Protein AF-A0A2V9QPA2-F1 (afdb_monomer)

Solvent-accessible surface area (backbone atoms only — not comparable to full-atom values): 19805 Å² total; per-residue (Å²): 131,87,80,91,66,59,67,55,27,27,33,58,20,27,86,50,66,54,42,45,53,58,55,41,47,74,68,44,52,51,50,35,29,51,61,47,55,72,73,47,97,66,78,85,71,94,48,96,77,78,56,76,62,71,72,61,24,29,48,22,52,66,27,60,45,78,47,78,47,59,66,83,51,71,71,55,53,54,49,50,53,52,52,63,70,68,53,82,85,66,95,69,78,34,87,65,82,36,32,76,37,45,50,50,32,51,59,50,24,70,80,39,74,77,30,35,55,69,40,60,82,68,39,76,52,29,56,40,65,65,44,41,51,50,30,38,58,55,40,37,77,82,34,70,84,36,59,72,43,45,25,32,36,47,43,48,46,68,44,78,80,59,76,86,91,68,50,63,50,54,49,51,63,66,30,68,87,52,32,56,61,42,46,72,78,38,44,65,61,51,50,52,53,50,51,45,52,71,72,59,72,58,85,61,80,69,70,90,30,29,19,52,35,78,84,39,78,90,58,79,27,51,36,60,44,44,50,74,67,59,47,50,56,51,49,54,51,51,54,53,53,51,52,56,45,61,74,74,47,87,72,76,58,61,71,64,52,55,71,75,34,45,65,48,62,49,101,86,63,40,47,28,31,38,31,78,53,99,87,42,80,40,44,35,29,34,13,82,78,31,22,79,80,50,22,79,44,38,65,60,41,31,46,50,34,51,53,39,51,50,70,66,59,75,53,97,56,84,55,66,50,30,60,65,60,51,52,53,44,51,46,52,32,49,56,22,47,54,52,42,54,45,71,77,53,65,80,131

pLDDT: mean 85.72, std 10.83, range [52.84, 96.69]

Nearest PDB structures (foldseek):
  8r7c-assembly2_F  TM=2.448E-01  e=2.421E+00  Homo sapiens
  8om5-assembly1_B  TM=2.345E-01  e=8.706E+00  Homo sapiens
  1wb9-assembly1_A  TM=1.976E-01  e=9.780E+00  Escherichia coli
  1wbd-assembly1_A  TM=1.838E-01  e=8.214E+00  Escherichia coli
  7ai6-assembly1_B  TM=2.029E-01  e=8.214E+00  Escherichia coli K-12

Secondary structure (DSSP, 8-state):
---PPPHHHHHHSSSSGGGSBSS--HHHHHHHHHHHHHTS-PPPPSSTTSS-GGGSS-HHHH--EEEEE----HHHHHHHHHHHHHS------BTTTBSHHHHHHHHHHHHSTTSS---TTTSTT---HHHHHHHHHHHHHT-GGG--EEEEEPPPBTBPPPPPP--HHHHHHHSHHHHHHHHHH-HHHHHHHHHHIIIIIS--TTTTPEEE-TT-TTTTSEEPBPPHHHHHHHHHHHHHHHHHHHHH--PPPHHHHHHH-EEEE-TT--EEEEEEETTEEEEEE-BTTTHHHH-S-HHHHHHHHHHHHHHHHT-SSSP-SBHHHHHHHHHHHHHHHHHHHHHHS---

Structure (mmCIF, N/CA/C/O backbone):
data_AF-A0A2V9QPA2-F1
#
_entry.id   AF-A0A2V9QPA2-F1
#
loop_
_atom_site.group_PDB
_atom_site.id
_atom_site.type_symbol
_atom_site.label_atom_id
_atom_site.label_alt_id
_atom_site.label_comp_id
_atom_site.label_asym_id
_atom_site.label_entity_id
_atom_site.label_seq_id
_atom_site.pdbx_PDB_ins_code
_atom_site.Cartn_x
_atom_site.Cartn_y
_atom_site.Cartn_z
_atom_site.occupancy
_atom_site.B_iso_or_equiv
_atom_site.auth_seq_id
_atom_site.auth_comp_id
_atom_site.auth_asym_id
_atom_site.auth_atom_id
_atom_site.pdbx_PDB_model_num
ATOM 1 N N . ASP A 1 1 ? 18.984 -17.145 -6.473 1.00 67.62 1 ASP A N 1
ATOM 2 C CA . ASP A 1 1 ? 17.803 -17.563 -7.251 1.00 67.62 1 ASP A CA 1
ATOM 3 C C . ASP A 1 1 ? 16.833 -16.409 -7.332 1.00 67.62 1 ASP A C 1
ATOM 5 O O . ASP A 1 1 ? 17.059 -15.392 -6.681 1.00 67.62 1 ASP A O 1
ATOM 9 N N . TRP A 1 2 ? 15.783 -16.527 -8.140 1.00 78.00 2 TRP A N 1
ATOM 10 C CA . TRP A 1 2 ? 14.696 -15.554 -8.158 1.00 78.00 2 TRP A CA 1
ATOM 11 C C . TRP A 1 2 ? 13.368 -16.260 -7.890 1.00 78.00 2 TRP A C 1
ATOM 13 O O . TRP A 1 2 ? 13.197 -17.433 -8.213 1.00 78.00 2 TRP A O 1
ATOM 23 N N . ILE A 1 3 ? 12.431 -15.535 -7.285 1.00 82.62 3 ILE A N 1
ATOM 24 C CA . ILE A 1 3 ? 11.074 -16.005 -7.024 1.00 82.62 3 ILE A CA 1
ATOM 25 C C . ILE A 1 3 ? 10.093 -14.916 -7.454 1.00 82.62 3 ILE A C 1
ATOM 27 O O . ILE A 1 3 ? 10.278 -13.738 -7.141 1.00 82.62 3 ILE A O 1
ATOM 31 N N . ALA A 1 4 ? 9.058 -15.294 -8.203 1.00 86.38 4 ALA A N 1
ATOM 32 C CA . ALA A 1 4 ? 7.929 -14.407 -8.454 1.00 86.38 4 ALA A CA 1
ATOM 33 C C . ALA A 1 4 ? 7.035 -14.386 -7.212 1.00 86.38 4 ALA A C 1
ATOM 35 O O . ALA A 1 4 ? 6.468 -15.410 -6.836 1.00 86.38 4 ALA A O 1
ATOM 36 N N . ILE A 1 5 ? 6.885 -13.216 -6.595 1.00 90.81 5 ILE A N 1
ATOM 37 C CA . ILE A 1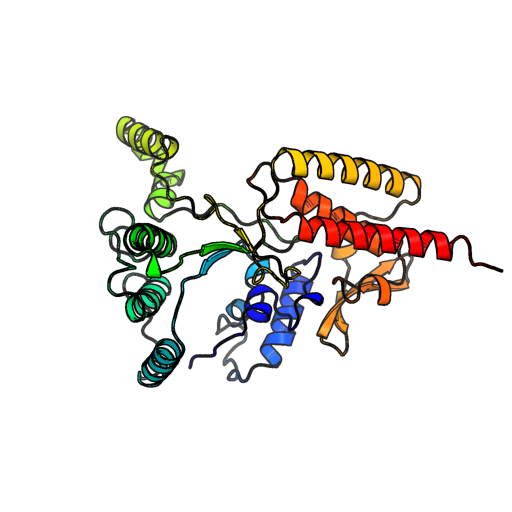 5 ? 5.936 -13.018 -5.500 1.00 90.81 5 ILE A CA 1
ATOM 38 C C . ILE A 1 5 ? 4.624 -12.466 -6.077 1.00 90.81 5 ILE A C 1
ATOM 40 O O . ILE A 1 5 ? 4.666 -11.459 -6.791 1.00 90.81 5 ILE A O 1
ATOM 44 N N . PRO A 1 6 ? 3.459 -13.076 -5.779 1.00 92.69 6 PRO A N 1
ATOM 45 C CA . PRO A 1 6 ? 2.169 -12.517 -6.166 1.00 92.69 6 PRO A CA 1
ATOM 46 C C . PRO A 1 6 ? 1.976 -11.094 -5.624 1.00 92.69 6 PRO A C 1
ATOM 48 O O . PRO A 1 6 ? 2.465 -10.746 -4.548 1.00 92.69 6 PRO A O 1
ATOM 51 N N . LEU A 1 7 ? 1.235 -10.262 -6.364 1.00 91.94 7 LEU A N 1
ATOM 52 C CA . LEU A 1 7 ? 1.132 -8.829 -6.072 1.00 91.94 7 LEU A CA 1
ATOM 53 C C . LEU A 1 7 ? 0.585 -8.544 -4.664 1.00 91.94 7 LEU A C 1
ATOM 55 O O . LEU A 1 7 ? 1.165 -7.731 -3.950 1.00 91.94 7 LEU A O 1
ATOM 59 N N . ILE A 1 8 ? -0.496 -9.212 -4.249 1.00 94.62 8 ILE A N 1
ATOM 60 C CA . ILE A 1 8 ? -1.148 -8.947 -2.955 1.00 94.62 8 ILE A CA 1
ATOM 61 C C . ILE A 1 8 ? -0.190 -9.201 -1.770 1.00 94.62 8 ILE A C 1
ATOM 63 O O . ILE A 1 8 ? 0.048 -8.258 -1.009 1.00 94.62 8 ILE A O 1
ATOM 67 N N . PRO A 1 9 ? 0.478 -10.365 -1.647 1.00 95.50 9 PRO A N 1
ATOM 68 C CA . PRO A 1 9 ? 1.501 -10.560 -0.622 1.00 95.50 9 PRO A CA 1
ATOM 69 C C . PRO A 1 9 ? 2.711 -9.627 -0.722 1.00 95.50 9 PRO A C 1
ATOM 71 O O . PRO A 1 9 ? 3.205 -9.137 0.297 1.00 95.50 9 PRO A O 1
ATOM 74 N N . TYR A 1 10 ? 3.182 -9.319 -1.934 1.00 95.25 10 TYR A N 1
ATOM 75 C CA . TYR A 1 10 ? 4.280 -8.364 -2.100 1.00 95.25 10 TYR A CA 1
ATOM 76 C C . TYR A 1 10 ? 3.923 -6.979 -1.527 1.00 95.25 10 TYR A C 1
ATOM 78 O O . TYR A 1 10 ? 4.766 -6.293 -0.940 1.00 95.25 10 TYR A O 1
ATOM 86 N N . LEU A 1 11 ? 2.665 -6.554 -1.665 1.00 95.75 11 LEU A N 1
ATOM 87 C CA . LEU A 1 11 ? 2.185 -5.269 -1.160 1.00 95.75 11 LEU A CA 1
ATOM 88 C C . LEU A 1 11 ? 1.848 -5.309 0.332 1.00 95.75 11 LEU A C 1
ATOM 90 O O . LEU A 1 11 ? 2.275 -4.413 1.060 1.00 95.75 11 LEU A O 1
ATOM 94 N N . TYR A 1 12 ? 1.142 -6.341 0.791 1.00 96.12 12 TYR A N 1
ATOM 95 C CA . TYR A 1 12 ? 0.478 -6.351 2.099 1.00 96.12 12 TYR A CA 1
ATOM 96 C C . TYR A 1 12 ? 0.841 -7.552 2.984 1.00 96.12 12 TYR A C 1
ATOM 98 O O . TYR A 1 12 ? 0.333 -7.656 4.092 1.00 96.12 12 TYR A O 1
ATOM 106 N N . ALA A 1 13 ? 1.732 -8.445 2.549 1.00 96.12 13 ALA A N 1
ATOM 107 C CA . ALA A 1 13 ? 2.132 -9.646 3.296 1.00 96.12 13 ALA A CA 1
ATOM 108 C C . ALA A 1 13 ? 0.953 -10.540 3.743 1.00 96.12 13 ALA A C 1
ATOM 110 O O . ALA A 1 13 ? 1.082 -11.329 4.669 1.00 96.12 13 ALA A O 1
ATOM 111 N N . VAL A 1 14 ? -0.188 -10.426 3.062 1.00 95.31 14 VAL A N 1
ATOM 112 C CA . VAL A 1 14 ? -1.375 -11.272 3.229 1.00 95.31 14 VAL A CA 1
ATOM 113 C C . VAL A 1 14 ? -1.708 -11.921 1.894 1.00 95.31 14 VAL A C 1
ATOM 115 O O . VAL A 1 14 ? -1.245 -11.467 0.844 1.00 95.31 14 VAL A O 1
ATOM 118 N N . ARG A 1 15 ? -2.482 -13.007 1.919 1.00 92.25 15 ARG A N 1
ATOM 119 C CA . ARG A 1 15 ? -2.798 -13.775 0.707 1.00 92.25 15 ARG A CA 1
ATOM 120 C C . ARG A 1 15 ? -3.946 -13.162 -0.079 1.00 92.25 15 ARG A C 1
ATOM 122 O O . ARG A 1 15 ? -3.849 -13.093 -1.304 1.00 92.25 15 ARG A O 1
ATOM 129 N N . ASN A 1 16 ? -4.976 -12.687 0.618 1.00 91.94 16 ASN A N 1
ATOM 130 C CA . ASN A 1 16 ? -6.198 -12.213 -0.014 1.00 91.94 16 ASN A CA 1
ATOM 131 C C . ASN A 1 16 ? -6.415 -10.704 0.204 1.00 91.94 16 ASN A C 1
ATOM 133 O O . ASN A 1 16 ? -5.988 -10.159 1.228 1.00 91.94 16 ASN A O 1
ATOM 137 N N . PRO A 1 17 ? -7.065 -10.011 -0.750 1.00 91.00 17 PRO A N 1
ATOM 138 C CA . PRO A 1 17 ? -7.431 -8.596 -0.636 1.00 91.00 17 PRO A CA 1
ATOM 139 C C . PRO A 1 17 ? -8.198 -8.225 0.644 1.00 91.00 17 PRO A C 1
ATOM 141 O O . PRO A 1 17 ? -7.944 -7.178 1.238 1.00 91.00 17 PRO A O 1
ATOM 144 N N . GLU A 1 18 ? -9.121 -9.076 1.084 1.00 90.44 18 GLU A N 1
ATOM 145 C CA . GLU A 1 18 ? -9.986 -8.852 2.247 1.00 90.44 18 GLU A CA 1
ATOM 146 C C . GLU A 1 18 ? -9.248 -8.925 3.590 1.00 90.44 18 GLU A C 1
ATOM 148 O O . GLU A 1 18 ? -9.741 -8.390 4.587 1.00 90.44 18 GLU A O 1
ATOM 153 N N . ASP A 1 19 ? -8.058 -9.533 3.593 1.00 93.88 19 ASP A N 1
ATOM 154 C CA . ASP A 1 19 ? -7.204 -9.703 4.769 1.00 93.88 19 ASP A CA 1
ATOM 155 C C . ASP A 1 19 ? -6.247 -8.511 4.958 1.00 93.88 19 ASP A C 1
ATOM 157 O O . ASP A 1 19 ? -5.495 -8.454 5.933 1.00 93.88 19 ASP A O 1
ATOM 161 N N . VAL A 1 20 ? -6.261 -7.536 4.036 1.00 95.12 20 VAL A N 1
ATOM 162 C CA . VAL A 1 20 ? -5.439 -6.325 4.136 1.00 95.12 20 VAL A CA 1
ATOM 163 C C . VAL A 1 20 ? -5.870 -5.529 5.373 1.00 95.12 20 VAL A C 1
ATOM 165 O O . VAL A 1 20 ? -7.038 -5.135 5.476 1.00 95.12 20 VAL A O 1
ATOM 168 N N . PRO A 1 21 ? -4.950 -5.254 6.316 1.00 95.94 21 PRO A N 1
ATOM 169 C CA . PRO A 1 21 ? -5.308 -4.578 7.547 1.00 95.94 21 PRO A CA 1
ATOM 170 C C . PRO A 1 21 ? -5.695 -3.119 7.289 1.00 95.94 21 PRO A C 1
ATOM 172 O O . PRO A 1 21 ? -5.078 -2.396 6.499 1.00 95.94 21 PRO A O 1
ATOM 175 N N . LEU A 1 22 ? -6.711 -2.668 8.015 1.00 94.62 22 LEU A N 1
ATOM 176 C CA . LEU A 1 22 ? -7.205 -1.296 8.006 1.00 94.62 22 LEU A CA 1
ATOM 177 C C . LEU A 1 22 ? -6.191 -0.327 8.630 1.00 94.62 22 LEU A C 1
ATOM 179 O O . LEU A 1 22 ? -6.106 0.837 8.228 1.00 94.62 22 LEU A O 1
ATOM 183 N N . TYR A 1 23 ? -5.388 -0.830 9.564 1.00 94.31 23 TYR A N 1
ATOM 184 C CA . TYR A 1 23 ? -4.327 -0.119 10.259 1.00 94.31 23 TYR A CA 1
ATOM 185 C C . TYR A 1 23 ? -3.189 -1.092 10.580 1.00 94.31 23 TYR A C 1
ATOM 187 O O . TYR A 1 23 ? -3.446 -2.226 10.978 1.00 94.31 23 TYR A O 1
ATOM 195 N N . ALA A 1 24 ? -1.937 -0.657 10.444 1.00 94.75 24 ALA A N 1
ATOM 196 C CA . ALA A 1 24 ? -0.775 -1.482 10.746 1.00 94.75 24 ALA A CA 1
ATOM 197 C C . ALA A 1 24 ? 0.329 -0.696 11.464 1.00 94.75 24 ALA A C 1
ATOM 199 O O . ALA A 1 24 ? 0.809 0.332 10.975 1.00 94.75 24 ALA A O 1
ATOM 200 N N . ASP A 1 25 ? 0.755 -1.214 12.615 1.00 94.19 25 ASP A N 1
ATOM 201 C CA . ASP A 1 25 ? 1.919 -0.743 13.359 1.00 94.19 25 ASP A CA 1
ATOM 202 C C . ASP A 1 25 ? 3.169 -1.583 13.025 1.00 94.19 25 ASP A C 1
ATOM 204 O O . ASP A 1 25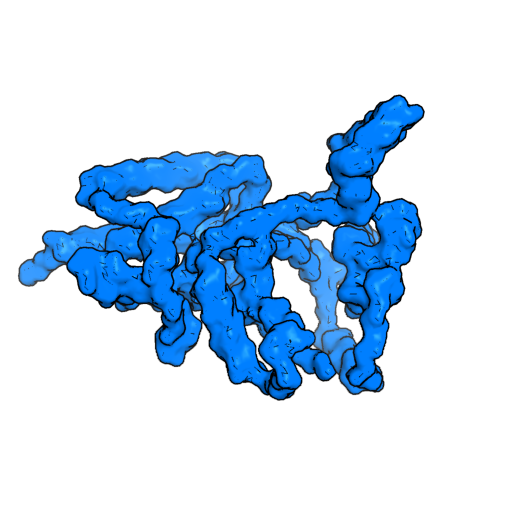 ? 3.141 -2.498 12.200 1.00 94.19 25 ASP A O 1
ATOM 208 N N . ALA A 1 26 ? 4.307 -1.268 13.647 1.00 93.81 26 ALA A N 1
ATOM 209 C CA . ALA A 1 26 ? 5.557 -1.966 13.350 1.00 93.81 26 ALA A CA 1
ATOM 210 C C . ALA A 1 26 ? 5.525 -3.446 13.769 1.00 93.81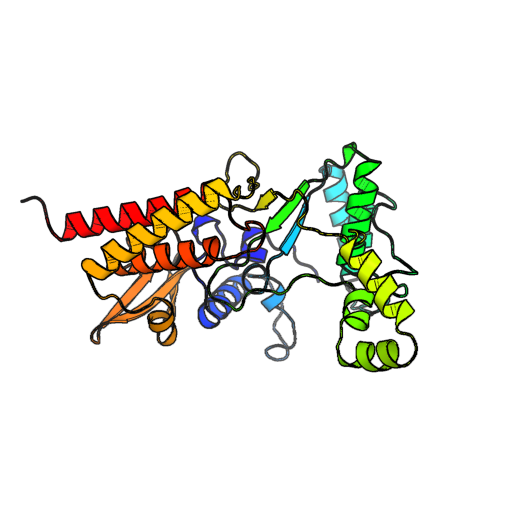 26 ALA A C 1
ATOM 212 O O . ALA A 1 26 ? 6.090 -4.280 13.058 1.00 93.81 26 ALA A O 1
ATOM 213 N N . LYS A 1 27 ? 4.858 -3.771 14.889 1.00 95.38 27 LYS A N 1
ATOM 214 C CA . LYS A 1 27 ? 4.765 -5.143 15.405 1.00 95.38 27 LYS A CA 1
ATOM 215 C C . LYS A 1 27 ? 3.942 -6.017 14.459 1.00 95.38 27 LYS A C 1
ATOM 217 O O . LYS A 1 27 ? 4.393 -7.098 14.087 1.00 95.38 27 LYS A O 1
ATOM 222 N N . LEU A 1 28 ? 2.782 -5.527 14.014 1.00 96.25 28 LEU A N 1
ATOM 223 C CA . LEU A 1 28 ? 1.922 -6.241 13.072 1.00 96.25 28 LEU A CA 1
ATOM 224 C C . LEU A 1 28 ? 2.621 -6.474 11.731 1.00 96.25 28 LEU A C 1
ATOM 226 O O . LEU A 1 28 ? 2.558 -7.569 11.181 1.00 96.25 28 LEU A O 1
ATOM 230 N N . VAL A 1 29 ? 3.314 -5.461 11.203 1.00 95.69 29 VAL A N 1
ATOM 231 C CA . VAL A 1 29 ? 4.021 -5.583 9.919 1.00 95.69 29 VAL A CA 1
ATOM 232 C C . VAL A 1 29 ? 5.139 -6.621 9.986 1.00 95.69 29 VAL A C 1
ATOM 234 O O . VAL A 1 29 ? 5.338 -7.356 9.018 1.00 95.69 29 VAL A O 1
ATOM 237 N N . ALA A 1 30 ? 5.870 -6.684 11.102 1.00 94.31 30 ALA A N 1
ATOM 238 C CA . ALA A 1 30 ? 6.886 -7.710 11.311 1.00 94.31 30 ALA A CA 1
ATOM 239 C C . ALA A 1 30 ? 6.262 -9.112 11.316 1.00 94.31 30 ALA A C 1
ATOM 241 O O . ALA A 1 30 ? 6.712 -9.962 10.551 1.00 94.31 30 ALA A O 1
ATOM 242 N N . LEU A 1 31 ? 5.179 -9.304 12.082 1.00 95.62 31 LEU A N 1
ATOM 243 C CA . LEU A 1 31 ? 4.451 -10.573 12.152 1.00 95.62 31 LEU A CA 1
ATOM 244 C C . LEU A 1 31 ? 3.952 -11.024 10.772 1.00 95.62 31 LEU A C 1
ATOM 246 O O . LEU A 1 31 ? 4.249 -12.131 10.343 1.00 95.62 31 LEU A O 1
ATOM 250 N N . LEU A 1 32 ? 3.235 -10.159 10.048 1.00 96.31 32 LEU A N 1
ATOM 251 C CA . LEU A 1 32 ? 2.666 -10.509 8.742 1.00 96.31 32 LEU A CA 1
ATOM 252 C C . LEU A 1 32 ? 3.742 -10.901 7.725 1.00 96.31 32 LEU A C 1
ATOM 254 O O . LEU A 1 32 ? 3.571 -11.849 6.960 1.00 96.31 32 LEU A O 1
ATOM 258 N N . ARG A 1 33 ? 4.874 -10.187 7.719 1.00 94.81 33 ARG A N 1
ATOM 259 C CA . ARG A 1 33 ? 6.011 -10.549 6.866 1.00 94.81 33 ARG A CA 1
ATOM 260 C C . ARG A 1 33 ? 6.576 -11.902 7.250 1.00 94.81 33 ARG A C 1
ATOM 262 O O . ARG A 1 33 ? 6.792 -12.716 6.363 1.00 94.81 33 ARG A O 1
ATOM 269 N N . GLU A 1 34 ? 6.826 -12.125 8.533 1.00 92.69 34 GLU A N 1
ATOM 270 C CA . GLU A 1 34 ? 7.382 -13.382 9.023 1.00 92.69 34 GLU A CA 1
ATOM 271 C C . GLU A 1 34 ? 6.495 -14.570 8.627 1.00 92.69 34 GLU A C 1
ATOM 273 O O . GLU A 1 34 ? 6.982 -15.519 8.012 1.00 92.69 34 GLU A O 1
ATOM 278 N N . GLU A 1 35 ? 5.190 -14.477 8.880 1.00 93.38 35 GLU A N 1
ATOM 279 C CA . GLU A 1 35 ? 4.220 -15.525 8.550 1.00 93.38 35 GLU A CA 1
ATOM 280 C C . GLU A 1 35 ? 4.148 -15.807 7.046 1.00 93.38 35 GLU A C 1
ATOM 282 O O . GLU A 1 35 ? 4.152 -16.964 6.617 1.00 93.38 35 GLU A O 1
ATOM 287 N N . TYR A 1 36 ? 4.161 -14.767 6.209 1.00 93.69 36 TYR A N 1
ATOM 288 C CA . TYR A 1 36 ? 4.184 -14.976 4.766 1.00 93.69 36 TYR A CA 1
ATOM 289 C C . TYR A 1 36 ? 5.509 -15.592 4.289 1.00 93.69 36 TYR A C 1
ATOM 291 O O . TYR A 1 36 ? 5.498 -16.532 3.490 1.00 93.69 36 TYR A O 1
ATOM 299 N N . LEU A 1 37 ? 6.647 -15.100 4.785 1.00 91.75 37 LEU A N 1
ATOM 300 C CA . LEU A 1 37 ? 7.978 -15.563 4.382 1.00 91.75 37 LEU A CA 1
ATOM 301 C C . LEU A 1 37 ? 8.236 -17.020 4.780 1.00 91.75 37 LEU A C 1
ATOM 303 O O . LEU A 1 37 ? 8.828 -17.745 3.985 1.00 91.75 37 LEU A O 1
ATOM 307 N N . LYS A 1 38 ? 7.737 -17.473 5.941 1.00 90.81 38 LYS A N 1
ATOM 308 C CA . LYS A 1 38 ? 7.788 -18.887 6.368 1.00 90.81 38 LYS A CA 1
ATOM 309 C C . LYS A 1 38 ? 7.131 -19.836 5.366 1.00 90.81 38 LYS A C 1
ATOM 311 O O . LYS A 1 38 ? 7.494 -21.004 5.300 1.00 90.81 38 LYS A O 1
ATOM 316 N N . SER A 1 39 ? 6.165 -19.347 4.587 1.00 90.62 39 SER A N 1
ATOM 317 C CA . SER A 1 39 ? 5.473 -20.159 3.583 1.00 90.62 39 SER A CA 1
ATOM 318 C C . SER A 1 39 ? 6.199 -20.262 2.241 1.00 90.62 39 SER A C 1
ATOM 320 O O . SER A 1 39 ? 5.764 -21.011 1.366 1.00 90.62 39 SER A O 1
ATOM 322 N N . LEU A 1 40 ? 7.271 -19.492 2.050 1.00 91.31 40 LEU A N 1
ATOM 323 C CA . LEU A 1 40 ? 8.046 -19.496 0.818 1.00 91.31 40 LEU A CA 1
ATOM 324 C C . LEU A 1 40 ? 9.192 -20.512 0.906 1.00 91.31 40 LEU A C 1
ATOM 326 O O . LEU A 1 40 ? 9.781 -20.678 1.973 1.00 91.31 40 LEU A O 1
ATOM 330 N N . PRO A 1 41 ? 9.578 -21.141 -0.218 1.00 89.94 41 PRO A N 1
ATOM 331 C CA . PRO A 1 41 ? 10.717 -22.053 -0.277 1.00 89.94 41 PRO A CA 1
ATOM 332 C C . PRO A 1 41 ? 12.039 -21.266 -0.314 1.00 89.94 41 PRO A C 1
ATOM 334 O O . PRO A 1 41 ? 12.781 -21.313 -1.294 1.00 89.94 41 PRO A O 1
ATOM 337 N N . LEU A 1 42 ? 12.303 -20.472 0.725 1.00 86.50 42 LEU A N 1
ATOM 338 C CA . LEU A 1 42 ? 13.543 -19.714 0.865 1.00 86.50 42 LEU A CA 1
ATOM 339 C C . LEU A 1 42 ? 14.626 -20.603 1.497 1.00 86.50 42 LEU A C 1
ATOM 341 O O . LEU A 1 42 ? 14.308 -21.416 2.366 1.00 86.50 42 LEU A O 1
ATOM 345 N N . PRO A 1 43 ? 15.899 -20.457 1.091 1.00 83.94 43 PRO A N 1
ATOM 346 C CA . PRO A 1 43 ? 17.000 -21.163 1.741 1.00 83.94 43 PRO A CA 1
ATOM 347 C C . PRO A 1 43 ? 17.112 -20.760 3.219 1.00 83.94 43 PRO A C 1
ATOM 349 O O . PRO A 1 43 ? 16.553 -19.750 3.644 1.00 83.94 43 PRO A O 1
ATOM 352 N N . GLU A 1 44 ? 17.853 -21.507 4.031 1.00 81.38 44 GLU A N 1
ATOM 353 C CA . GLU A 1 44 ? 18.173 -21.042 5.385 1.00 81.38 44 GLU A CA 1
ATOM 354 C C . GLU A 1 44 ? 19.112 -19.830 5.329 1.00 81.38 44 GLU A C 1
ATOM 356 O O . GLU A 1 44 ? 20.041 -19.770 4.520 1.00 81.38 44 GLU A O 1
ATOM 361 N N . GLU A 1 45 ? 18.841 -18.838 6.175 1.00 79.94 45 GLU A N 1
ATOM 362 C CA . GLU A 1 45 ? 19.749 -17.711 6.392 1.00 79.94 45 GLU A CA 1
ATOM 363 C C . GLU A 1 45 ? 20.982 -18.208 7.158 1.00 79.94 45 GLU A C 1
ATOM 365 O O . GLU A 1 45 ? 20.849 -18.950 8.131 1.00 79.94 45 GLU A O 1
ATOM 370 N N . LYS A 1 46 ? 22.188 -17.790 6.750 1.00 77.56 46 LYS A N 1
ATOM 371 C CA . LYS A 1 46 ? 23.412 -18.117 7.504 1.00 77.56 46 LYS A CA 1
ATOM 372 C C . LYS A 1 46 ? 23.403 -17.438 8.874 1.00 77.56 46 LYS A C 1
ATOM 374 O O . LYS A 1 46 ? 23.715 -18.079 9.877 1.00 77.56 46 LYS A O 1
ATOM 379 N N . HIS A 1 47 ? 22.997 -16.170 8.910 1.00 75.81 47 HIS A N 1
ATOM 380 C CA . HIS A 1 47 ? 22.680 -15.428 10.122 1.00 75.81 47 HIS A CA 1
ATOM 381 C C . HIS A 1 47 ? 21.377 -14.632 9.949 1.00 75.81 47 HIS A C 1
ATOM 383 O O . HIS A 1 47 ? 21.096 -14.161 8.842 1.00 75.81 47 HIS A O 1
ATOM 389 N N . PRO A 1 48 ? 20.594 -14.442 11.032 1.00 72.19 48 PRO A N 1
ATOM 390 C CA . PRO A 1 48 ? 19.386 -13.627 10.990 1.00 72.19 48 PRO A CA 1
ATOM 391 C C . PRO A 1 48 ? 19.656 -12.221 10.439 1.00 72.19 48 PRO A C 1
ATOM 393 O O . PRO A 1 48 ? 20.422 -11.455 11.026 1.00 72.19 48 PRO A O 1
ATOM 396 N N . GLY A 1 49 ? 18.992 -11.871 9.336 1.00 70.00 49 GLY A N 1
ATOM 397 C CA . GLY A 1 49 ? 19.096 -10.557 8.695 1.00 70.00 49 GLY A CA 1
ATOM 398 C C . GLY A 1 49 ? 20.206 -10.413 7.649 1.00 70.00 49 GLY A C 1
ATOM 399 O O . GLY A 1 49 ? 20.386 -9.310 7.131 1.00 70.00 49 GLY A O 1
ATOM 400 N N . ASP A 1 50 ? 20.915 -11.495 7.308 1.00 69.12 50 ASP A N 1
ATOM 401 C CA . ASP A 1 50 ? 21.901 -11.499 6.215 1.00 69.12 50 ASP A CA 1
ATOM 402 C C . ASP A 1 50 ? 21.258 -11.221 4.848 1.00 69.12 50 ASP A C 1
ATOM 404 O O . ASP A 1 50 ? 21.896 -10.670 3.949 1.00 69.12 50 ASP A O 1
ATOM 408 N N . GLU A 1 51 ? 19.983 -11.580 4.685 1.00 71.75 51 GLU A N 1
ATOM 409 C CA . GLU A 1 51 ? 19.221 -11.344 3.467 1.00 71.75 51 GLU A CA 1
ATOM 410 C C . GLU A 1 51 ? 18.086 -10.339 3.719 1.00 71.75 51 GLU A C 1
ATOM 412 O O . GLU A 1 51 ? 17.387 -10.414 4.733 1.00 71.75 51 GLU A O 1
ATOM 417 N N . PRO A 1 52 ? 17.815 -9.410 2.783 1.00 74.44 52 PRO A N 1
ATOM 418 C CA . PRO A 1 52 ? 16.714 -8.456 2.899 1.00 74.44 52 PRO A CA 1
ATOM 419 C C . PRO A 1 52 ? 15.355 -9.124 2.601 1.00 74.44 52 PRO A C 1
ATOM 421 O O . PRO A 1 52 ? 14.574 -8.644 1.779 1.00 74.44 52 PRO A O 1
ATOM 424 N N . ARG A 1 53 ? 15.044 -10.255 3.255 1.00 82.50 53 ARG A N 1
ATOM 425 C CA . ARG A 1 53 ? 13.811 -11.039 3.027 1.00 82.50 53 ARG A CA 1
ATOM 426 C C . ARG A 1 53 ? 12.551 -10.228 3.283 1.00 82.50 53 ARG A C 1
ATOM 428 O O . ARG A 1 53 ? 11.536 -10.418 2.621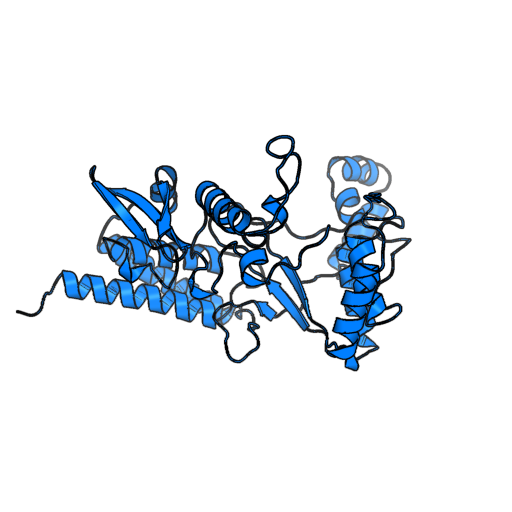 1.00 82.50 53 ARG A O 1
ATOM 435 N N . ASN A 1 54 ? 12.629 -9.268 4.199 1.00 77.31 54 ASN A N 1
ATOM 436 C CA . ASN A 1 54 ? 11.549 -8.335 4.498 1.00 77.31 54 ASN A CA 1
ATOM 437 C C . ASN A 1 54 ? 11.153 -7.430 3.310 1.00 77.31 54 ASN A C 1
ATOM 439 O O . ASN A 1 54 ? 10.081 -6.827 3.357 1.00 77.31 54 ASN A O 1
ATOM 443 N N . GLU A 1 55 ? 11.967 -7.329 2.254 1.00 82.06 55 GLU A N 1
ATOM 444 C CA . GLU A 1 55 ? 11.617 -6.614 1.021 1.00 82.06 55 GLU A CA 1
ATOM 445 C C . GLU A 1 55 ? 10.723 -7.435 0.080 1.00 82.06 55 GLU A C 1
ATOM 447 O O . GLU A 1 55 ? 10.099 -6.862 -0.814 1.00 82.06 55 GLU A O 1
ATOM 452 N N . LEU A 1 56 ? 10.608 -8.752 0.294 1.00 88.75 56 LEU A N 1
ATOM 453 C CA . LEU A 1 56 ? 9.784 -9.643 -0.531 1.00 88.75 56 LEU A CA 1
ATOM 454 C C . LEU A 1 56 ? 8.283 -9.534 -0.219 1.00 88.75 56 LEU A C 1
ATOM 456 O O . LEU A 1 56 ? 7.467 -9.987 -1.018 1.00 88.75 56 LEU A O 1
ATOM 460 N N . ALA A 1 57 ? 7.903 -8.941 0.917 1.00 94.38 57 ALA A N 1
ATOM 461 C CA . ALA A 1 57 ? 6.513 -8.861 1.355 1.00 94.38 57 ALA A CA 1
ATOM 462 C C . ALA A 1 57 ? 6.200 -7.566 2.117 1.00 94.38 57 ALA A C 1
ATOM 464 O O . ALA A 1 57 ? 7.025 -7.017 2.851 1.00 94.38 57 ALA A O 1
ATOM 465 N N . GLY A 1 58 ? 4.969 -7.073 1.986 1.00 94.94 58 GLY A N 1
ATOM 466 C CA . GLY A 1 58 ? 4.499 -5.930 2.772 1.00 94.94 58 GLY A CA 1
ATOM 467 C C . GLY A 1 58 ? 5.125 -4.584 2.374 1.00 94.94 58 GLY A C 1
ATOM 468 O O . GLY A 1 58 ? 5.388 -3.735 3.231 1.00 94.94 58 GLY A O 1
ATOM 469 N N . SER A 1 59 ? 5.440 -4.374 1.097 1.00 93.62 59 SER A N 1
ATOM 470 C CA . SER A 1 59 ? 6.078 -3.138 0.622 1.00 93.62 59 SER A CA 1
ATOM 471 C C . SER A 1 59 ? 5.205 -1.883 0.804 1.00 93.62 59 SER A C 1
ATOM 473 O O . SER A 1 59 ? 5.749 -0.795 1.035 1.00 93.62 59 SER A O 1
ATOM 475 N N . ALA A 1 60 ? 3.873 -2.026 0.790 1.00 94.69 60 ALA A N 1
ATOM 476 C CA . ALA A 1 60 ? 2.912 -0.938 0.988 1.00 94.69 60 ALA A CA 1
ATOM 477 C C . ALA A 1 60 ? 2.811 -0.472 2.453 1.00 94.69 60 ALA A C 1
ATOM 479 O O . ALA A 1 60 ? 2.250 0.587 2.719 1.00 94.69 60 ALA A O 1
ATOM 480 N N . TYR A 1 61 ? 3.406 -1.183 3.415 1.00 94.50 61 TYR A N 1
ATOM 481 C CA . TYR A 1 61 ? 3.512 -0.700 4.799 1.00 94.50 61 TYR A CA 1
ATOM 482 C C . TYR A 1 61 ? 4.580 0.386 4.959 1.00 94.50 61 TYR A C 1
ATOM 484 O O . TYR A 1 61 ? 4.413 1.351 5.707 1.00 94.50 61 TYR A O 1
ATOM 492 N N . ASN A 1 62 ? 5.680 0.263 4.212 1.00 89.50 62 ASN A N 1
ATOM 493 C CA . ASN A 1 62 ? 6.842 1.139 4.360 1.00 89.50 62 ASN A CA 1
ATOM 494 C C . ASN A 1 62 ? 6.654 2.481 3.645 1.00 89.50 62 ASN A C 1
ATOM 496 O O . ASN A 1 62 ? 7.213 3.503 4.052 1.00 89.50 62 ASN A O 1
ATOM 500 N N . ARG A 1 63 ? 5.949 2.470 2.508 1.00 89.06 63 ARG A N 1
ATOM 501 C CA . ARG A 1 63 ? 5.879 3.621 1.608 1.00 89.06 63 ARG A CA 1
ATOM 502 C C . ARG A 1 63 ? 4.734 3.522 0.616 1.00 89.06 63 ARG A C 1
ATOM 504 O O . ARG A 1 63 ? 4.309 2.442 0.242 1.00 89.06 63 ARG A O 1
ATOM 511 N N . THR A 1 64 ? 4.317 4.683 0.122 1.00 90.75 64 THR A N 1
ATOM 512 C CA . THR A 1 64 ? 3.479 4.776 -1.073 1.00 90.75 64 THR A CA 1
ATOM 513 C C . THR A 1 64 ? 4.298 4.374 -2.294 1.00 90.75 64 THR A C 1
ATOM 515 O O . THR A 1 64 ? 5.426 4.850 -2.465 1.00 90.75 64 THR A O 1
ATOM 518 N N . LEU A 1 65 ? 3.723 3.529 -3.145 1.00 92.00 65 LEU A N 1
ATOM 519 C CA . LEU A 1 65 ? 4.358 3.046 -4.368 1.00 92.00 65 LEU A CA 1
ATOM 520 C C . LEU A 1 65 ? 3.707 3.704 -5.586 1.00 92.00 65 LEU A C 1
ATOM 522 O O . LEU A 1 65 ? 2.536 4.078 -5.558 1.00 92.00 65 LEU A O 1
ATOM 526 N N . TYR A 1 66 ? 4.481 3.838 -6.658 1.00 92.06 66 TYR A N 1
ATOM 527 C CA . TYR A 1 66 ? 4.005 4.331 -7.948 1.00 92.06 66 TYR A CA 1
ATOM 528 C C . TYR A 1 66 ? 4.141 3.199 -8.958 1.00 92.06 66 TYR A C 1
ATOM 530 O O . TYR A 1 66 ? 5.255 2.755 -9.241 1.00 92.06 66 TYR A O 1
ATOM 538 N N . GLY A 1 67 ? 3.006 2.721 -9.449 1.00 93.44 67 GLY A N 1
ATOM 539 C CA . GLY A 1 67 ? 2.904 1.630 -10.401 1.00 93.44 67 GLY A CA 1
ATOM 540 C C . GLY A 1 67 ? 2.751 2.128 -11.834 1.00 93.44 67 GLY A C 1
ATOM 541 O O . GLY A 1 67 ? 2.131 3.161 -12.101 1.00 93.44 67 GLY A O 1
ATOM 542 N N . PHE A 1 68 ? 3.322 1.365 -12.760 1.00 94.06 68 PHE A N 1
ATOM 543 C CA . PHE A 1 68 ? 3.246 1.594 -14.198 1.00 94.06 68 PHE A CA 1
ATOM 544 C C . PHE A 1 68 ? 2.847 0.272 -14.850 1.00 94.06 68 PHE A C 1
ATOM 546 O O . PHE A 1 68 ? 3.650 -0.657 -14.895 1.00 94.06 68 PHE A O 1
ATOM 553 N N . ARG A 1 69 ? 1.601 0.180 -15.320 1.00 93.44 69 ARG A N 1
ATOM 554 C CA . ARG A 1 69 ? 1.061 -0.988 -16.027 1.00 93.44 69 ARG A CA 1
ATOM 555 C C . ARG A 1 69 ? 1.084 -0.711 -17.523 1.00 93.44 69 ARG A C 1
ATOM 557 O O . ARG A 1 69 ? 0.656 0.357 -17.944 1.00 93.44 69 ARG A O 1
ATOM 564 N N . PHE A 1 70 ? 1.574 -1.650 -18.317 1.00 94.06 70 PHE A N 1
ATOM 565 C CA . PHE A 1 70 ? 1.567 -1.575 -19.776 1.00 94.06 70 PHE A CA 1
ATOM 566 C C . PHE A 1 70 ? 1.183 -2.938 -20.347 1.00 94.06 70 PHE A C 1
ATOM 568 O O . PHE A 1 70 ? 1.341 -3.953 -19.672 1.00 94.06 70 PHE A O 1
ATOM 575 N N . ALA A 1 71 ? 0.666 -2.956 -21.571 1.00 93.31 71 ALA A N 1
ATOM 576 C CA . ALA A 1 71 ? 0.226 -4.184 -22.217 1.00 93.31 71 ALA A CA 1
ATOM 577 C C . ALA A 1 71 ? 1.418 -5.077 -22.605 1.00 93.31 71 ALA A C 1
ATOM 579 O O . ALA A 1 71 ? 2.400 -4.596 -23.185 1.00 93.31 71 ALA A O 1
ATOM 580 N N . THR A 1 72 ? 1.299 -6.372 -22.322 1.00 94.00 72 THR A N 1
ATOM 581 C CA . THR A 1 72 ? 2.182 -7.447 -22.798 1.00 94.00 72 THR A CA 1
ATOM 582 C C . THR A 1 72 ? 1.356 -8.501 -23.541 1.00 94.00 72 THR A C 1
ATOM 584 O O . THR A 1 72 ? 0.137 -8.366 -23.673 1.00 94.00 72 THR A O 1
ATOM 587 N N . ARG A 1 73 ? 2.021 -9.526 -24.082 1.00 94.25 73 ARG A N 1
ATOM 588 C CA . ARG A 1 73 ? 1.378 -10.695 -24.695 1.00 94.25 73 ARG A CA 1
ATOM 589 C C . ARG A 1 73 ? 1.876 -11.961 -23.999 1.00 94.25 73 ARG A C 1
ATOM 591 O O . ARG A 1 73 ? 3.069 -11.992 -23.683 1.00 94.25 73 ARG A O 1
ATOM 598 N N . PRO A 1 74 ? 1.045 -13.007 -23.848 1.00 95.88 74 PRO A N 1
ATOM 599 C CA . PRO A 1 74 ? 1.451 -14.250 -23.190 1.00 95.88 74 PRO A CA 1
ATOM 600 C C . PRO A 1 74 ? 2.757 -14.838 -23.741 1.00 95.88 74 PRO A C 1
ATOM 602 O O . PRO A 1 74 ? 3.637 -15.228 -22.982 1.00 95.88 74 PRO A O 1
ATOM 605 N N . GLU A 1 75 ? 2.958 -14.799 -25.062 1.00 96.69 75 GLU A N 1
ATOM 606 C CA . GLU A 1 75 ? 4.169 -15.344 -25.687 1.00 96.69 75 GLU A CA 1
ATOM 607 C C . GLU A 1 75 ? 5.424 -14.527 -25.343 1.00 96.69 75 GLU A C 1
ATOM 609 O O . GLU A 1 75 ? 6.534 -15.065 -25.298 1.00 96.69 75 GLU A O 1
ATOM 614 N N . GLN A 1 76 ? 5.265 -13.216 -25.115 1.00 95.88 76 GLN A N 1
ATOM 615 C CA . GLN A 1 76 ? 6.355 -12.352 -24.659 1.00 95.88 76 GLN A CA 1
ATOM 616 C C . GLN A 1 76 ? 6.686 -12.631 -23.196 1.00 95.88 76 GLN A C 1
ATOM 618 O O . GLN A 1 76 ? 7.866 -12.674 -22.855 1.00 95.88 76 GLN A O 1
ATOM 623 N N . ASP A 1 77 ? 5.671 -12.845 -22.363 1.00 95.00 77 ASP A N 1
ATOM 624 C CA . ASP A 1 77 ? 5.851 -13.153 -20.946 1.00 95.00 77 ASP A CA 1
ATOM 625 C C . ASP A 1 77 ? 6.592 -14.494 -20.791 1.00 95.00 77 ASP A C 1
ATOM 627 O O . ASP A 1 77 ? 7.623 -14.558 -20.121 1.00 95.00 77 ASP A O 1
ATOM 631 N N . ASP A 1 78 ? 6.190 -15.526 -21.538 1.00 95.81 78 ASP A N 1
ATOM 632 C CA . ASP A 1 78 ? 6.891 -16.816 -21.605 1.00 95.81 78 ASP A CA 1
ATOM 633 C C . ASP A 1 78 ? 8.349 -16.679 -22.066 1.00 95.81 78 ASP A C 1
ATOM 635 O O . ASP A 1 78 ? 9.262 -17.329 -21.543 1.00 95.81 78 ASP A O 1
ATOM 639 N N . ALA A 1 79 ? 8.589 -15.835 -23.072 1.00 96.38 79 ALA A N 1
ATOM 640 C CA . ALA A 1 79 ? 9.934 -15.572 -23.563 1.00 96.38 79 ALA A CA 1
ATOM 641 C C . ALA A 1 79 ? 10.789 -14.841 -22.517 1.00 96.38 79 ALA A C 1
ATOM 643 O O . ALA A 1 79 ? 11.978 -15.149 -22.398 1.00 96.38 79 ALA A O 1
ATOM 644 N N . LEU A 1 80 ? 10.200 -13.929 -21.734 1.00 94.25 80 LEU A N 1
ATOM 645 C CA . LEU A 1 80 ? 10.887 -13.275 -20.624 1.00 94.25 80 LEU A CA 1
ATOM 646 C C . LEU A 1 80 ? 11.283 -14.300 -19.557 1.00 94.25 80 LEU A C 1
ATOM 648 O O . LEU A 1 80 ? 12.429 -14.286 -19.114 1.00 94.25 80 LEU A O 1
ATOM 652 N N . ILE A 1 81 ? 10.374 -15.200 -19.166 1.00 93.00 81 ILE A N 1
ATOM 653 C CA . ILE A 1 81 ? 10.664 -16.230 -18.157 1.00 93.00 81 ILE A CA 1
ATOM 654 C C . ILE A 1 81 ? 11.795 -17.150 -18.624 1.00 93.00 81 ILE A C 1
ATOM 656 O O . ILE A 1 81 ? 12.738 -17.397 -17.871 1.00 93.00 81 ILE A O 1
ATOM 660 N N . ARG A 1 82 ? 11.765 -17.605 -19.885 1.00 94.31 82 ARG A N 1
ATOM 661 C CA . ARG A 1 82 ? 12.871 -18.390 -20.461 1.00 94.31 82 ARG A CA 1
ATOM 662 C C . ARG A 1 82 ? 14.188 -17.620 -20.443 1.00 94.31 82 ARG A C 1
ATOM 664 O O . ARG A 1 82 ? 15.215 -18.194 -20.096 1.00 94.31 82 ARG A O 1
ATOM 671 N N . TRP A 1 83 ? 14.166 -16.334 -20.788 1.00 92.44 83 TRP A N 1
ATOM 672 C CA . TRP A 1 83 ? 15.359 -15.490 -20.753 1.00 92.44 83 TRP A CA 1
ATOM 673 C C . TRP A 1 83 ? 15.917 -15.344 -19.329 1.00 92.44 83 TRP A C 1
ATOM 675 O O . TRP A 1 83 ? 17.111 -15.571 -19.129 1.00 92.44 83 TRP A O 1
ATOM 685 N N . LEU A 1 84 ? 15.066 -15.064 -18.336 1.00 89.38 84 LEU A N 1
ATOM 686 C CA . LEU A 1 84 ? 15.460 -14.970 -16.925 1.00 89.38 84 LEU A CA 1
ATOM 687 C C . LEU A 1 84 ? 16.065 -16.279 -16.403 1.00 89.38 84 LEU A C 1
ATOM 689 O O . LEU A 1 84 ? 17.071 -16.244 -15.700 1.00 89.38 84 LEU A O 1
ATOM 693 N N . ASN A 1 85 ? 15.504 -17.423 -16.799 1.00 90.75 85 ASN A N 1
ATOM 694 C CA . ASN A 1 85 ? 15.992 -18.748 -16.402 1.00 90.75 85 ASN A CA 1
ATOM 695 C C . ASN A 1 85 ? 17.221 -19.229 -17.191 1.00 90.75 85 ASN A C 1
ATOM 697 O O . ASN A 1 85 ? 17.844 -20.211 -16.800 1.00 90.75 85 ASN A O 1
ATOM 701 N N . SER A 1 86 ? 17.578 -18.567 -18.295 1.00 90.88 86 SER A N 1
ATOM 702 C CA . SER A 1 86 ? 18.742 -18.945 -19.110 1.00 90.88 86 SER A CA 1
ATOM 703 C C . SER A 1 86 ? 20.071 -18.399 -18.580 1.00 90.88 86 SER A C 1
ATOM 705 O O . SER A 1 86 ? 21.135 -18.897 -18.949 1.00 90.88 86 SER A O 1
ATOM 707 N N . ALA A 1 87 ? 20.029 -17.360 -17.741 1.00 83.19 87 ALA A N 1
ATOM 708 C CA . ALA A 1 87 ? 21.223 -16.717 -17.212 1.00 83.19 87 ALA A CA 1
ATOM 709 C C . ALA A 1 87 ? 21.738 -17.439 -15.953 1.00 83.19 87 ALA A C 1
ATOM 711 O O . ALA A 1 87 ? 20.939 -17.888 -15.131 1.00 83.19 87 ALA A O 1
ATOM 712 N N . PRO A 1 88 ? 23.067 -17.516 -15.746 1.00 83.06 88 PRO A N 1
ATOM 713 C CA . PRO A 1 88 ? 23.615 -18.049 -14.509 1.00 83.06 88 PRO A CA 1
ATOM 714 C C . PRO A 1 88 ? 23.223 -17.158 -13.324 1.00 83.06 88 PRO A C 1
ATOM 716 O O . PRO A 1 88 ? 23.292 -15.927 -13.382 1.00 83.06 88 PRO A O 1
ATOM 719 N N . ASN A 1 89 ? 22.839 -17.799 -12.226 1.00 78.19 89 ASN A N 1
ATOM 720 C CA . ASN A 1 89 ? 22.408 -17.149 -10.997 1.00 78.19 89 ASN A CA 1
ATOM 721 C C . ASN A 1 89 ? 23.619 -16.678 -10.170 1.00 78.19 89 ASN A C 1
ATOM 723 O O . ASN A 1 89 ? 24.010 -17.312 -9.193 1.00 78.19 89 ASN A O 1
ATOM 727 N N . THR A 1 90 ? 24.251 -15.586 -10.605 1.00 80.81 90 THR A N 1
ATOM 728 C CA . THR A 1 90 ? 25.436 -15.000 -9.956 1.00 80.81 90 THR A CA 1
ATOM 729 C C . THR A 1 90 ? 25.164 -13.577 -9.484 1.00 80.81 90 THR A C 1
ATOM 731 O O . THR A 1 90 ? 24.670 -12.748 -10.259 1.00 80.81 90 THR A O 1
ATOM 734 N N . GLU A 1 91 ? 25.550 -13.261 -8.246 1.00 75.56 91 GLU A N 1
ATOM 735 C CA . GLU A 1 91 ? 25.492 -11.894 -7.734 1.00 75.56 91 GLU A CA 1
ATOM 736 C C . GLU A 1 91 ? 26.425 -10.990 -8.548 1.00 75.56 91 GLU A C 1
ATOM 738 O O . GLU A 1 91 ? 27.625 -11.223 -8.675 1.00 75.56 91 GLU A O 1
ATOM 743 N N . THR A 1 92 ? 25.856 -9.952 -9.152 1.00 80.88 92 THR A N 1
ATOM 744 C CA . THR A 1 92 ? 26.599 -9.022 -10.015 1.00 80.88 92 THR A CA 1
ATOM 745 C C . THR A 1 92 ? 26.191 -7.571 -9.782 1.00 80.88 92 THR A C 1
ATOM 747 O O . THR A 1 92 ? 26.343 -6.715 -10.663 1.00 80.88 92 THR A O 1
ATOM 750 N N . TYR A 1 93 ? 25.636 -7.295 -8.601 1.00 81.81 93 TYR A N 1
ATOM 751 C CA . TYR A 1 93 ? 25.145 -5.977 -8.240 1.00 81.81 93 TYR A CA 1
ATOM 752 C C . TYR A 1 93 ? 26.282 -4.949 -8.235 1.00 81.81 93 TYR A C 1
ATOM 754 O O . TYR A 1 93 ? 27.352 -5.156 -7.668 1.00 81.81 93 TYR A O 1
ATOM 762 N N . GLN A 1 94 ? 26.041 -3.811 -8.881 1.00 79.62 94 GLN A N 1
ATOM 763 C CA . GLN A 1 94 ? 26.932 -2.655 -8.867 1.00 79.62 94 GLN A CA 1
ATOM 764 C C . GLN A 1 94 ? 26.074 -1.399 -8.807 1.00 79.62 94 GLN A C 1
ATOM 766 O O . GLN A 1 94 ? 25.411 -1.062 -9.789 1.00 79.62 94 GLN A O 1
ATOM 771 N N . LEU A 1 95 ? 26.130 -0.669 -7.692 1.00 74.94 95 LEU A N 1
ATOM 772 C CA . LEU A 1 95 ? 25.269 0.489 -7.412 1.00 74.94 95 LEU A CA 1
ATOM 773 C C . LEU A 1 95 ? 25.123 1.468 -8.595 1.00 74.94 95 LEU A C 1
ATOM 775 O O . LEU A 1 95 ? 24.031 1.969 -8.852 1.00 74.94 95 LEU A O 1
ATOM 779 N N . LEU A 1 96 ? 26.206 1.727 -9.334 1.00 74.81 96 LEU A N 1
ATOM 780 C CA . LEU A 1 96 ? 26.226 2.707 -10.427 1.00 74.81 96 LEU A CA 1
ATOM 781 C C . LEU A 1 96 ? 25.863 2.139 -11.809 1.00 74.81 96 LEU A C 1
ATOM 783 O O . LEU A 1 96 ? 25.479 2.902 -12.696 1.00 74.81 96 LEU A O 1
ATOM 787 N N . LYS A 1 97 ? 26.048 0.832 -12.040 1.00 79.25 97 LYS A N 1
ATOM 788 C CA . LYS A 1 97 ? 25.997 0.244 -13.395 1.00 79.25 97 LYS A CA 1
ATOM 789 C C . LYS A 1 97 ? 25.091 -0.978 -13.539 1.00 79.25 97 LYS A C 1
ATOM 791 O O . LYS A 1 97 ? 24.728 -1.289 -14.672 1.00 79.25 97 LYS A O 1
ATOM 796 N N . ARG A 1 98 ? 24.796 -1.681 -12.446 1.00 82.19 98 ARG A N 1
ATOM 797 C CA . ARG A 1 98 ? 24.021 -2.927 -12.380 1.00 82.19 98 ARG A CA 1
ATOM 798 C C . ARG A 1 98 ? 23.197 -2.917 -11.093 1.00 82.19 98 ARG A C 1
ATOM 800 O O . ARG A 1 98 ? 23.460 -3.685 -10.174 1.00 82.19 98 ARG A O 1
ATOM 807 N N . ASN A 1 99 ? 22.257 -1.980 -11.007 1.00 82.50 99 ASN A N 1
ATOM 808 C CA . ASN A 1 99 ? 21.361 -1.836 -9.860 1.00 82.50 99 ASN A CA 1
ATOM 809 C C . ASN A 1 99 ? 19.918 -2.257 -10.200 1.00 82.50 99 ASN A C 1
ATOM 811 O O . ASN A 1 99 ? 19.622 -2.673 -11.323 1.00 82.50 99 ASN A O 1
ATOM 815 N N . CYS A 1 100 ? 19.001 -2.124 -9.241 1.00 83.75 100 CYS A N 1
ATOM 816 C CA . CYS A 1 100 ? 17.589 -2.471 -9.422 1.00 83.75 100 CYS A CA 1
ATOM 817 C C . CYS A 1 100 ? 16.916 -1.724 -10.590 1.00 83.75 100 CYS A C 1
ATOM 819 O O . CYS A 1 100 ? 16.099 -2.296 -11.307 1.00 83.75 100 CYS A O 1
ATOM 821 N N . ALA A 1 101 ? 17.283 -0.468 -10.846 1.00 87.06 101 ALA A N 1
ATOM 822 C CA . ALA A 1 101 ? 16.716 0.312 -11.938 1.00 87.06 101 ALA A CA 1
ATOM 823 C C . ALA A 1 101 ? 17.308 -0.085 -13.307 1.00 87.06 101 ALA A C 1
ATOM 825 O O . ALA A 1 101 ? 16.611 -0.025 -14.322 1.00 87.06 101 ALA A O 1
ATOM 826 N N . ASP A 1 102 ? 18.560 -0.552 -13.353 1.00 88.44 102 ASP A N 1
ATOM 827 C CA . ASP A 1 102 ? 19.129 -1.187 -14.549 1.00 88.44 102 ASP A CA 1
ATOM 828 C C . ASP A 1 102 ? 18.492 -2.547 -14.849 1.00 88.44 102 ASP A C 1
ATOM 830 O O . ASP A 1 102 ? 18.314 -2.889 -16.019 1.00 88.44 102 ASP A O 1
ATOM 834 N N . PHE A 1 103 ? 18.118 -3.309 -13.820 1.00 89.12 103 PHE A N 1
ATOM 835 C CA . PHE A 1 103 ? 17.320 -4.520 -13.998 1.00 89.12 103 PHE A CA 1
ATOM 836 C C . PHE A 1 103 ? 15.943 -4.182 -14.589 1.00 89.12 103 PHE A C 1
ATOM 838 O O . PHE A 1 103 ? 15.593 -4.696 -15.648 1.00 89.12 103 PHE A O 1
ATOM 845 N N . VAL A 1 104 ? 15.217 -3.214 -14.012 1.00 91.25 104 VAL A N 1
ATOM 846 C CA . VAL A 1 104 ? 13.930 -2.733 -14.558 1.00 91.25 104 VAL A CA 1
ATOM 847 C C . VAL A 1 104 ? 14.065 -2.271 -16.011 1.00 91.25 104 VAL A C 1
ATOM 849 O O . VAL A 1 104 ? 13.224 -2.601 -16.844 1.00 91.25 104 VAL A O 1
ATOM 852 N N . LYS A 1 105 ? 15.139 -1.546 -16.353 1.00 92.88 105 LYS A N 1
ATOM 853 C CA . LYS A 1 105 ? 15.422 -1.157 -17.741 1.00 92.88 105 LYS A CA 1
ATOM 854 C C . LYS A 1 105 ? 15.488 -2.368 -18.670 1.00 92.88 105 LYS A C 1
ATOM 856 O O . LYS A 1 105 ? 14.958 -2.283 -19.775 1.00 92.88 105 LYS A O 1
ATOM 861 N N . GLN A 1 106 ? 16.170 -3.441 -18.268 1.00 92.75 106 GLN A N 1
ATOM 862 C CA . GLN A 1 106 ? 16.293 -4.654 -19.081 1.00 92.75 106 GLN A CA 1
ATOM 863 C C . GLN A 1 106 ? 14.926 -5.301 -19.301 1.00 92.75 106 GLN A C 1
ATOM 865 O O . GLN A 1 106 ? 14.561 -5.530 -20.450 1.00 92.75 106 GLN A O 1
ATOM 870 N N . ILE A 1 107 ? 14.142 -5.475 -18.232 1.00 93.31 107 ILE A N 1
ATOM 871 C CA . ILE A 1 107 ? 12.788 -6.041 -18.308 1.00 93.31 107 ILE A CA 1
ATOM 872 C C . ILE A 1 107 ? 11.886 -5.205 -19.220 1.00 93.31 107 ILE A C 1
ATOM 874 O O . ILE A 1 107 ? 11.268 -5.725 -20.141 1.00 93.31 107 ILE A O 1
ATOM 878 N N . VAL A 1 108 ? 11.826 -3.886 -19.027 1.00 95.19 108 VAL A N 1
ATOM 879 C CA . VAL A 1 108 ? 10.938 -3.032 -19.831 1.00 95.19 108 VAL A CA 1
ATOM 880 C C . VAL A 1 108 ? 11.390 -2.968 -21.292 1.00 95.19 108 VAL A C 1
ATOM 882 O O . VAL A 1 108 ? 10.556 -3.006 -22.195 1.00 95.19 108 VAL A O 1
ATOM 885 N N . ASN A 1 109 ? 12.700 -2.902 -21.550 1.00 95.88 109 ASN A N 1
ATOM 886 C CA . ASN A 1 109 ? 13.218 -2.862 -22.918 1.00 95.88 109 ASN A CA 1
ATOM 887 C C . ASN A 1 109 ? 13.127 -4.205 -23.649 1.00 95.88 109 ASN A C 1
ATOM 889 O O . ASN A 1 109 ? 13.170 -4.191 -24.878 1.00 95.88 109 ASN A O 1
ATOM 893 N N . PHE A 1 110 ? 12.990 -5.322 -22.930 1.00 96.12 110 PHE A N 1
ATOM 894 C CA . PHE A 1 110 ? 12.659 -6.616 -23.521 1.00 96.12 110 PHE A CA 1
ATOM 895 C C . PHE A 1 110 ? 11.303 -6.548 -24.239 1.00 96.12 110 PHE A C 1
ATOM 897 O O . PHE A 1 110 ? 11.203 -6.916 -25.406 1.00 96.12 110 PHE A O 1
ATOM 904 N N . TYR A 1 111 ? 10.281 -5.986 -23.583 1.00 95.38 111 TYR A N 1
ATOM 905 C CA . TYR A 1 111 ? 8.957 -5.801 -24.188 1.00 95.38 111 TYR A CA 1
ATOM 906 C C . TYR A 1 111 ? 8.919 -4.648 -25.194 1.00 95.38 111 TYR A C 1
ATOM 908 O O . TYR A 1 111 ? 8.343 -4.774 -26.274 1.00 95.38 111 TYR A O 1
ATOM 916 N N . TYR A 1 112 ? 9.535 -3.518 -24.842 1.00 94.50 112 TYR A N 1
ATOM 917 C CA . TYR A 1 112 ? 9.498 -2.287 -25.626 1.00 94.50 112 TYR A CA 1
ATOM 918 C C . TYR A 1 112 ? 10.904 -1.712 -25.800 1.00 94.50 112 TYR A C 1
ATOM 920 O O . TYR A 1 112 ? 11.329 -0.857 -25.016 1.00 94.50 112 TYR A O 1
ATOM 928 N N . PRO A 1 113 ? 11.629 -2.102 -26.863 1.00 94.50 113 PRO A N 1
ATOM 929 C CA . PRO A 1 113 ? 13.001 -1.669 -27.083 1.00 94.50 113 PRO A CA 1
ATOM 930 C C . PRO A 1 113 ? 13.173 -0.151 -26.980 1.00 94.50 113 PRO A C 1
ATOM 932 O O . PRO A 1 113 ? 12.429 0.626 -27.591 1.00 94.50 113 PRO A O 1
ATOM 935 N N . LYS A 1 114 ? 14.179 0.278 -26.210 1.00 93.00 114 LYS A N 1
ATOM 936 C CA . LYS A 1 114 ? 14.533 1.689 -25.962 1.00 93.00 114 LYS A CA 1
ATOM 937 C C . LYS A 1 114 ? 13.471 2.518 -25.211 1.00 93.00 114 LYS A C 1
ATOM 939 O O . LYS A 1 114 ? 13.595 3.739 -25.189 1.00 93.00 114 LYS A O 1
ATOM 944 N N . ALA A 1 115 ? 12.458 1.903 -24.594 1.00 93.56 115 ALA A N 1
ATOM 945 C CA . ALA A 1 115 ? 11.459 2.631 -23.805 1.00 93.56 115 ALA A CA 1
ATOM 946 C C . ALA A 1 115 ? 12.037 3.232 -22.514 1.00 93.56 115 ALA A C 1
ATOM 948 O O . ALA A 1 115 ? 11.607 4.299 -22.083 1.00 93.56 115 ALA A O 1
ATOM 949 N N . VAL A 1 116 ? 13.031 2.570 -21.915 1.00 93.25 116 VAL A N 1
ATOM 950 C CA . VAL A 1 116 ? 13.731 3.045 -20.717 1.00 93.25 116 VAL A CA 1
ATOM 951 C C . VAL A 1 116 ? 15.209 3.256 -21.017 1.00 93.25 116 VAL A C 1
ATOM 953 O O . VAL A 1 116 ? 15.910 2.371 -21.521 1.00 93.25 116 VAL A O 1
ATOM 956 N N . HIS A 1 117 ? 15.719 4.436 -20.671 1.00 89.50 117 HIS A N 1
ATOM 957 C CA . HIS A 1 117 ? 17.114 4.805 -20.893 1.00 89.50 117 HIS A CA 1
ATOM 958 C C . HIS A 1 117 ? 17.664 5.667 -19.754 1.00 89.50 117 HIS A C 1
ATOM 960 O O . HIS A 1 117 ? 16.931 6.373 -19.057 1.00 89.50 117 HIS A O 1
ATOM 966 N N . ARG A 1 118 ? 18.986 5.596 -19.565 1.00 83.69 118 ARG A N 1
ATOM 967 C CA . ARG A 1 118 ? 19.691 6.414 -18.572 1.00 83.69 118 ARG A CA 1
ATOM 968 C C . ARG A 1 118 ? 19.616 7.887 -18.970 1.00 83.69 118 ARG A C 1
ATOM 970 O O . ARG A 1 118 ? 19.535 8.204 -20.160 1.00 83.69 118 ARG A O 1
ATOM 977 N N . SER A 1 119 ? 19.660 8.770 -17.979 1.00 73.00 119 SER A N 1
ATOM 978 C CA . SER A 1 119 ? 19.869 10.200 -18.194 1.00 73.00 119 SER A CA 1
ATOM 979 C C . SER A 1 119 ? 21.298 10.544 -17.805 1.00 73.00 119 SER A C 1
ATOM 981 O O . SER A 1 119 ? 21.697 10.355 -16.658 1.00 73.00 119 SER A O 1
ATOM 983 N N . ILE A 1 120 ? 22.080 11.033 -18.764 1.00 62.62 120 ILE A N 1
ATOM 984 C CA . ILE A 1 120 ? 23.466 11.444 -18.508 1.00 62.62 120 ILE A CA 1
ATOM 985 C C . ILE A 1 120 ? 23.476 12.717 -17.649 1.00 62.62 120 ILE A C 1
ATOM 987 O O . ILE A 1 120 ? 24.247 12.817 -16.703 1.00 62.62 120 ILE A O 1
ATOM 991 N N . ILE A 1 121 ? 22.563 13.650 -17.932 1.00 57.81 121 ILE A N 1
ATOM 992 C CA . ILE A 1 121 ? 22.542 14.980 -17.314 1.00 57.81 121 ILE A CA 1
ATOM 993 C C . ILE A 1 121 ? 21.780 14.981 -15.982 1.00 57.81 121 ILE A C 1
ATOM 995 O O . ILE A 1 121 ? 22.255 15.564 -15.018 1.00 57.81 121 ILE A O 1
ATOM 999 N N . ALA A 1 122 ? 20.612 14.332 -15.898 1.00 57.03 122 ALA A N 1
ATOM 1000 C CA . ALA A 1 122 ? 19.731 14.465 -14.726 1.00 57.03 122 ALA A CA 1
ATOM 1001 C C . ALA A 1 122 ? 20.123 13.574 -13.528 1.00 57.03 122 ALA A C 1
ATOM 1003 O O . ALA A 1 122 ? 19.739 13.862 -12.395 1.00 57.03 122 ALA A O 1
ATOM 1004 N N . ASP A 1 123 ? 20.880 12.502 -13.776 1.00 57.50 123 ASP A N 1
ATOM 1005 C CA . ASP A 1 123 ? 21.230 11.490 -12.770 1.00 57.50 123 ASP A CA 1
ATOM 1006 C C . ASP A 1 123 ? 22.722 11.110 -12.813 1.00 57.50 123 ASP A C 1
ATOM 1008 O O . ASP A 1 123 ? 23.105 10.032 -12.361 1.00 57.50 123 ASP A O 1
ATOM 1012 N N . LEU A 1 124 ? 23.575 11.975 -13.382 1.00 62.59 124 LEU A N 1
ATOM 1013 C CA . LEU A 1 124 ? 25.028 11.763 -13.488 1.00 62.59 124 LEU A CA 1
ATOM 1014 C C . LEU A 1 124 ? 25.402 10.421 -14.158 1.00 62.59 124 LEU A C 1
ATOM 1016 O O . LEU A 1 124 ? 26.397 9.787 -13.814 1.00 62.59 124 LEU A O 1
ATOM 1020 N N . GLY A 1 125 ? 24.573 9.951 -15.097 1.00 66.31 125 GLY A N 1
ATOM 1021 C CA . GLY A 1 125 ? 24.772 8.680 -15.799 1.00 66.31 125 GLY A CA 1
ATOM 1022 C C . GLY A 1 125 ? 24.363 7.420 -15.022 1.00 66.31 125 GLY A C 1
ATOM 1023 O O . GLY A 1 125 ? 24.484 6.320 -15.571 1.00 66.31 125 GLY A O 1
ATOM 1024 N N . VAL A 1 126 ? 23.841 7.551 -13.798 1.00 76.25 126 VAL A N 1
ATOM 1025 C CA . VAL A 1 126 ? 23.277 6.444 -13.009 1.00 76.25 126 VAL A CA 1
ATOM 1026 C C . VAL A 1 126 ? 21.824 6.206 -13.414 1.00 76.25 126 VAL A C 1
ATOM 1028 O O . VAL A 1 126 ? 21.064 7.145 -13.652 1.00 76.25 126 VAL A O 1
ATOM 1031 N N . MET A 1 127 ? 21.406 4.941 -13.501 1.00 81.31 127 MET A N 1
ATOM 1032 C CA . MET A 1 127 ? 19.986 4.637 -13.658 1.00 81.31 127 MET A CA 1
ATOM 1033 C C . MET A 1 127 ? 19.273 4.775 -12.310 1.00 81.31 127 MET A C 1
ATOM 1035 O O . MET A 1 127 ? 19.641 4.105 -11.345 1.00 81.31 127 MET A O 1
ATOM 1039 N N . THR A 1 128 ? 18.238 5.615 -12.258 1.00 82.69 128 THR A N 1
ATOM 1040 C CA . THR A 1 128 ? 17.413 5.822 -11.060 1.00 82.69 128 THR A CA 1
ATOM 1041 C C . THR A 1 128 ? 15.970 5.380 -11.309 1.00 82.69 128 THR A C 1
ATOM 1043 O O . THR A 1 128 ? 15.486 5.473 -12.443 1.00 82.69 128 THR A O 1
ATOM 1046 N N . PRO A 1 129 ? 15.225 4.951 -10.272 1.00 85.81 129 PRO A N 1
ATOM 1047 C CA . PRO A 1 129 ? 13.809 4.611 -10.421 1.00 85.81 129 PRO A CA 1
ATOM 1048 C C . PRO A 1 129 ? 12.971 5.758 -11.008 1.00 85.81 129 PRO A C 1
ATOM 1050 O O . PRO A 1 129 ? 12.092 5.532 -11.839 1.00 85.81 129 PRO A O 1
ATOM 1053 N N . LYS A 1 130 ? 13.279 7.012 -10.637 1.00 85.06 130 LYS A N 1
ATOM 1054 C CA . LYS A 1 130 ? 12.591 8.201 -11.166 1.00 85.06 130 LYS A CA 1
ATOM 1055 C C . LYS A 1 130 ? 12.850 8.384 -12.662 1.00 85.06 130 LYS A C 1
ATOM 1057 O O . LYS A 1 130 ? 11.920 8.707 -13.399 1.00 85.06 130 LYS A O 1
ATOM 1062 N N . GLN A 1 131 ? 14.077 8.148 -13.120 1.00 87.00 131 GLN A N 1
ATOM 1063 C CA . GLN A 1 131 ? 14.417 8.218 -14.538 1.00 87.00 131 GLN A CA 1
ATOM 1064 C C . GLN A 1 131 ? 13.805 7.071 -15.345 1.00 87.00 131 GLN A C 1
ATOM 1066 O O . GLN A 1 131 ? 13.323 7.304 -16.457 1.00 87.00 131 GLN A O 1
ATOM 1071 N N . ALA A 1 132 ? 13.758 5.858 -14.788 1.00 89.69 132 ALA A N 1
ATOM 1072 C CA . ALA A 1 132 ? 13.062 4.737 -15.411 1.00 89.69 132 ALA A CA 1
ATOM 1073 C C . ALA A 1 132 ? 11.577 5.068 -15.639 1.00 89.69 132 ALA A C 1
ATOM 1075 O O . ALA A 1 132 ? 11.088 4.979 -16.763 1.00 89.69 132 ALA A O 1
ATOM 1076 N N . ALA A 1 133 ? 10.897 5.581 -14.611 1.00 91.56 133 ALA A N 1
ATOM 1077 C CA . ALA A 1 133 ? 9.512 6.036 -14.712 1.00 91.56 133 ALA A CA 1
ATOM 1078 C C . ALA A 1 133 ? 9.329 7.188 -15.720 1.00 91.56 133 ALA A C 1
ATOM 1080 O O . ALA A 1 133 ? 8.440 7.141 -16.569 1.00 91.56 133 ALA A O 1
ATOM 1081 N N . LYS A 1 134 ? 10.189 8.216 -15.666 1.00 91.12 134 LYS A N 1
ATOM 1082 C CA . LYS A 1 134 ? 10.126 9.373 -16.573 1.00 91.12 134 LYS A CA 1
ATOM 1083 C C . LYS A 1 134 ? 10.288 8.962 -18.037 1.00 91.12 134 LYS A C 1
ATOM 1085 O O . LYS A 1 134 ? 9.514 9.415 -18.879 1.00 91.12 134 LYS A O 1
ATOM 1090 N N . SER A 1 135 ? 11.287 8.130 -18.338 1.00 92.62 135 SER A N 1
ATOM 1091 C CA . SER A 1 135 ? 11.549 7.651 -19.704 1.00 92.62 135 SER A CA 1
ATOM 1092 C C . SER A 1 135 ? 10.425 6.752 -20.215 1.00 92.62 135 SER A C 1
ATOM 1094 O O . SER A 1 135 ? 9.959 6.968 -21.330 1.00 92.62 135 SER A O 1
ATOM 1096 N N . LEU A 1 136 ? 9.892 5.861 -19.374 1.00 93.94 136 LEU A N 1
ATOM 1097 C CA . LEU A 1 136 ? 8.734 5.033 -19.712 1.00 93.94 136 LEU A CA 1
ATOM 1098 C C . LEU A 1 136 ? 7.497 5.877 -20.061 1.00 93.94 136 LEU A C 1
ATOM 1100 O O . LEU A 1 136 ? 6.892 5.685 -21.117 1.00 93.94 136 LEU A O 1
ATOM 1104 N N . VAL A 1 137 ? 7.150 6.854 -19.214 1.00 93.38 137 VAL A N 1
ATOM 1105 C CA . VAL A 1 137 ? 6.025 7.770 -19.474 1.00 93.38 137 VAL A CA 1
ATOM 1106 C C . VAL A 1 137 ? 6.252 8.557 -20.760 1.00 93.38 137 VAL A C 1
ATOM 1108 O O . VAL A 1 137 ? 5.334 8.694 -21.564 1.00 93.38 137 VAL A O 1
ATOM 1111 N N . HIS A 1 138 ? 7.466 9.054 -20.993 1.00 92.69 138 HIS A N 1
ATOM 1112 C CA . HIS A 1 138 ? 7.788 9.757 -22.232 1.00 92.69 138 HIS A CA 1
ATOM 1113 C C . HIS A 1 138 ? 7.646 8.849 -23.465 1.00 92.69 138 HIS A C 1
ATOM 1115 O O . HIS A 1 138 ? 6.980 9.235 -24.421 1.00 92.69 138 HIS A O 1
ATOM 1121 N N . SER A 1 139 ? 8.184 7.627 -23.411 1.00 93.06 139 SER A N 1
ATOM 1122 C CA . SER A 1 139 ? 8.090 6.625 -24.480 1.00 93.06 139 SER A CA 1
ATOM 1123 C C . SER A 1 139 ? 6.638 6.301 -24.840 1.00 93.06 139 SER A C 1
ATOM 1125 O O . SER A 1 139 ? 6.298 6.235 -26.020 1.00 93.06 139 SER A O 1
ATOM 1127 N N . SER A 1 140 ? 5.760 6.170 -23.840 1.00 94.06 140 SER A N 1
ATOM 1128 C CA . SER A 1 140 ? 4.343 5.855 -24.069 1.00 94.06 140 SER A CA 1
ATOM 1129 C C . SER A 1 140 ? 3.602 6.903 -24.905 1.00 94.06 140 SER A C 1
ATOM 1131 O O . SER A 1 140 ? 2.720 6.546 -25.680 1.00 94.06 140 SER A O 1
ATOM 1133 N N . LYS A 1 141 ? 4.006 8.182 -24.843 1.00 93.19 141 LYS A N 1
ATOM 1134 C CA . LYS A 1 141 ? 3.394 9.257 -25.647 1.00 93.19 141 LYS A CA 1
ATOM 1135 C C . LYS A 1 141 ? 3.578 9.053 -27.148 1.00 93.19 141 LYS A C 1
ATOM 1137 O O . LYS A 1 141 ? 2.765 9.525 -27.931 1.00 93.19 141 LYS A O 1
ATOM 1142 N N . HIS A 1 142 ? 4.646 8.361 -27.536 1.00 93.62 142 HIS A N 1
ATOM 1143 C CA . HIS A 1 142 ? 4.969 8.053 -28.928 1.00 93.62 142 HIS A CA 1
ATOM 1144 C C . HIS A 1 142 ? 4.632 6.601 -29.296 1.00 93.62 142 HIS A C 1
ATOM 1146 O O . HIS A 1 142 ? 4.891 6.179 -30.421 1.00 93.62 142 HIS A O 1
ATOM 1152 N N . ARG A 1 143 ? 4.093 5.821 -28.350 1.00 92.38 143 ARG A N 1
ATOM 1153 C CA . ARG A 1 143 ? 3.784 4.395 -28.506 1.00 92.38 143 ARG A CA 1
ATOM 1154 C C . ARG A 1 143 ? 2.439 4.053 -27.849 1.00 92.38 143 ARG A C 1
ATOM 1156 O O . ARG A 1 143 ? 2.428 3.421 -26.788 1.00 92.38 143 ARG A O 1
ATOM 1163 N N . PRO A 1 144 ? 1.303 4.443 -28.459 1.00 90.19 144 PRO A N 1
ATOM 1164 C CA . PRO A 1 144 ? -0.029 4.217 -27.890 1.00 90.19 144 PRO A CA 1
ATOM 1165 C C . PRO A 1 144 ? -0.342 2.742 -27.599 1.00 90.19 144 PRO A C 1
ATOM 1167 O O . PRO A 1 144 ? -1.051 2.440 -26.643 1.00 90.19 144 PRO A O 1
ATOM 1170 N N . GLN A 1 145 ? 0.251 1.815 -28.359 1.00 90.62 145 GLN A N 1
ATOM 1171 C CA . GLN A 1 145 ? 0.119 0.370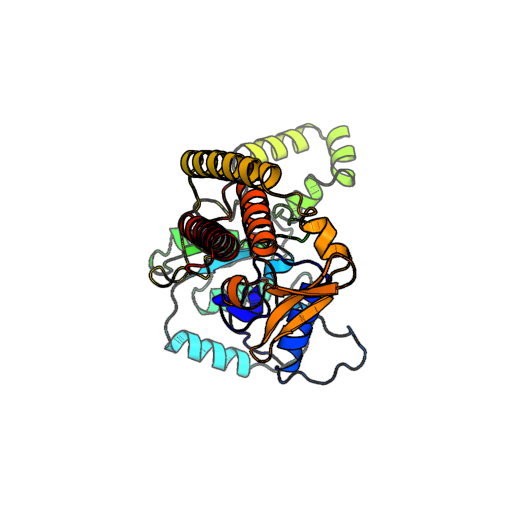 -28.162 1.00 90.62 145 GLN A CA 1
ATOM 1172 C C . GLN A 1 145 ? 0.600 -0.117 -26.787 1.00 90.62 145 GLN A C 1
ATOM 1174 O O . GLN A 1 145 ? 0.193 -1.188 -26.357 1.00 90.62 145 GLN A O 1
ATOM 1179 N N . MET A 1 146 ? 1.434 0.665 -26.085 1.00 92.69 146 MET A N 1
ATOM 1180 C CA . MET A 1 146 ? 1.863 0.337 -24.722 1.00 92.69 146 MET A CA 1
ATOM 1181 C C . MET A 1 146 ? 0.702 0.354 -23.724 1.00 92.69 146 MET A C 1
ATOM 1183 O O . MET A 1 146 ? 0.819 -0.273 -22.675 1.00 92.69 146 MET A O 1
ATOM 1187 N N . GLN A 1 147 ? -0.382 1.089 -24.017 1.00 93.75 147 GLN A N 1
ATOM 1188 C CA . GLN A 1 147 ? -1.542 1.251 -23.130 1.00 93.75 147 GLN A CA 1
ATOM 1189 C C . GLN A 1 147 ? -1.121 1.576 -21.685 1.00 93.75 147 GLN A C 1
ATOM 1191 O O . GLN A 1 147 ? -1.587 0.976 -20.715 1.00 93.75 147 GLN A O 1
ATOM 1196 N N . LEU A 1 148 ? -0.161 2.502 -21.549 1.00 94.88 148 LEU A N 1
ATOM 1197 C CA . LEU A 1 148 ? 0.451 2.803 -20.261 1.00 94.88 148 LEU A CA 1
ATOM 1198 C C . LEU A 1 148 ? -0.589 3.392 -19.304 1.00 94.88 148 LEU A C 1
ATOM 1200 O O . LEU A 1 148 ? -1.143 4.462 -19.548 1.00 94.88 148 LEU A O 1
ATOM 1204 N N . THR A 1 149 ? -0.776 2.725 -18.173 1.00 94.62 149 THR A N 1
ATOM 1205 C CA . THR A 1 149 ? -1.589 3.186 -17.052 1.00 94.62 149 THR A CA 1
ATOM 1206 C C . THR A 1 149 ? -0.690 3.443 -15.850 1.00 94.62 149 THR A C 1
ATOM 1208 O O . THR A 1 149 ? 0.064 2.571 -15.419 1.00 94.62 149 THR A O 1
ATOM 1211 N N . THR A 1 150 ? -0.766 4.649 -15.296 1.00 94.69 150 THR A N 1
ATOM 1212 C CA . THR A 1 150 ? -0.050 5.031 -14.073 1.00 94.69 150 THR A CA 1
ATOM 1213 C C . THR A 1 150 ? -0.986 4.972 -12.881 1.00 94.69 150 THR A C 1
ATOM 1215 O O . THR A 1 150 ? -2.112 5.463 -12.970 1.00 94.69 150 THR A O 1
ATOM 1218 N N . PHE A 1 151 ? -0.519 4.435 -11.761 1.00 94.38 151 PHE A N 1
ATOM 1219 C CA . PHE A 1 151 ? -1.321 4.338 -10.549 1.00 94.38 151 PHE A CA 1
ATOM 1220 C C . PHE A 1 151 ? -0.479 4.480 -9.281 1.00 94.38 151 PHE A C 1
ATOM 1222 O O . PHE A 1 151 ? 0.748 4.369 -9.301 1.00 94.38 151 PHE A O 1
ATOM 1229 N N . ILE A 1 152 ? -1.144 4.762 -8.168 1.00 93.56 152 ILE A N 1
ATOM 1230 C CA . ILE A 1 152 ? -0.551 4.912 -6.844 1.00 93.56 152 ILE A CA 1
ATOM 1231 C C . ILE A 1 152 ? -1.064 3.773 -5.978 1.00 93.56 152 ILE A C 1
ATOM 1233 O O . ILE A 1 152 ? -2.268 3.572 -5.895 1.00 93.56 152 ILE A O 1
ATOM 1237 N N . ILE A 1 153 ? -0.158 3.074 -5.303 1.00 93.75 153 ILE A N 1
ATOM 1238 C CA . ILE A 1 153 ? -0.518 2.125 -4.250 1.00 93.75 153 ILE A CA 1
ATOM 1239 C C . ILE A 1 153 ? -0.363 2.860 -2.919 1.00 93.75 153 ILE A C 1
ATOM 1241 O O . ILE A 1 153 ? 0.765 3.253 -2.569 1.00 93.75 153 ILE A O 1
ATOM 1245 N N . PRO A 1 154 ? -1.468 3.125 -2.207 1.00 92.12 154 PRO A N 1
ATOM 1246 C CA . PRO A 1 154 ? -1.434 3.881 -0.966 1.00 92.12 154 PRO A CA 1
ATOM 1247 C C . PRO A 1 154 ? -0.645 3.128 0.100 1.00 92.12 154 PRO A C 1
ATOM 1249 O O . PRO A 1 154 ? -0.572 1.903 0.105 1.00 92.12 154 PRO A O 1
ATOM 1252 N N . GLN A 1 155 ? -0.018 3.885 1.000 1.00 92.81 155 GLN A N 1
ATOM 1253 C CA . GLN A 1 155 ? 0.624 3.266 2.155 1.00 92.81 155 GLN A CA 1
ATOM 1254 C C . GLN A 1 155 ? -0.470 2.901 3.156 1.00 92.81 155 GLN A C 1
ATOM 1256 O O . GLN A 1 155 ? -1.300 3.765 3.428 1.00 92.81 155 GLN A O 1
ATOM 1261 N N . VAL A 1 156 ? -0.452 1.708 3.747 1.00 93.38 156 VAL A N 1
ATOM 1262 C CA . VAL A 1 156 ? -1.421 1.374 4.807 1.00 93.38 156 VAL A CA 1
ATOM 1263 C C . VAL A 1 156 ? -1.243 2.340 5.996 1.00 93.38 156 VAL A C 1
ATOM 1265 O O . VAL A 1 156 ? -0.098 2.647 6.360 1.00 93.38 156 VAL A O 1
ATOM 1268 N N . PRO A 1 157 ? -2.328 2.880 6.583 1.00 92.00 157 PRO A N 1
ATOM 1269 C CA . PRO A 1 157 ? -2.255 3.727 7.772 1.00 92.00 157 PRO A CA 1
ATOM 1270 C C . PRO A 1 157 ? -1.579 3.048 8.969 1.00 92.00 157 PRO A C 1
ATOM 1272 O O . PRO A 1 157 ? -1.700 1.846 9.157 1.00 92.00 157 PRO A O 1
ATOM 1275 N N . GLY A 1 158 ? -0.912 3.845 9.806 1.00 89.25 158 GLY A N 1
ATOM 1276 C CA . GLY A 1 158 ? -0.389 3.436 11.117 1.00 89.25 158 GLY A CA 1
ATOM 1277 C C . GLY A 1 158 ? 1.107 3.673 11.294 1.00 89.25 158 GLY A C 1
ATOM 1278 O O . GLY A 1 158 ? 1.535 4.240 12.298 1.00 89.25 158 GLY A O 1
ATOM 1279 N N . LEU A 1 159 ? 1.899 3.410 10.258 1.00 90.00 159 LEU A N 1
ATOM 1280 C CA . LEU A 1 159 ? 3.314 3.779 10.226 1.00 90.00 159 LEU A CA 1
ATOM 1281 C C . LEU A 1 159 ? 3.545 5.222 9.753 1.00 90.00 159 LEU A C 1
ATOM 1283 O O . LEU A 1 159 ? 2.684 5.892 9.171 1.00 90.00 159 LEU A O 1
ATOM 1287 N N . LYS A 1 160 ? 4.770 5.716 9.971 1.00 86.94 160 LYS A N 1
ATOM 1288 C CA . LYS A 1 160 ? 5.197 7.038 9.498 1.00 86.94 160 LYS A CA 1
ATOM 1289 C C . LYS A 1 160 ? 5.031 7.137 7.979 1.00 86.94 160 LYS A C 1
ATOM 1291 O O . LYS A 1 160 ? 5.601 6.353 7.220 1.00 86.94 160 LYS A O 1
ATOM 1296 N N . ARG A 1 161 ? 4.284 8.150 7.530 1.00 84.50 161 ARG A N 1
ATOM 1297 C CA . ARG A 1 161 ? 4.026 8.365 6.101 1.00 84.50 161 ARG A CA 1
ATOM 1298 C C . ARG A 1 161 ? 5.319 8.660 5.334 1.00 84.50 161 ARG A C 1
ATOM 1300 O O . ARG A 1 161 ? 6.152 9.472 5.748 1.00 84.50 161 ARG A O 1
ATOM 1307 N N . SER A 1 162 ? 5.436 8.040 4.166 1.00 80.69 162 SER A N 1
ATOM 1308 C CA . SER A 1 162 ? 6.538 8.248 3.222 1.00 80.69 162 SER A CA 1
ATOM 1309 C C . SER A 1 162 ? 6.650 9.690 2.700 1.00 80.69 162 SER A C 1
ATOM 1311 O O . SER A 1 162 ? 5.666 10.418 2.518 1.00 80.69 162 SER A O 1
ATOM 1313 N N . LYS A 1 163 ? 7.893 10.108 2.430 1.00 76.88 163 LYS A N 1
ATOM 1314 C CA . LYS A 1 163 ? 8.222 11.419 1.848 1.00 76.88 163 LYS A CA 1
ATOM 1315 C C . LYS A 1 163 ? 8.106 11.400 0.311 1.00 76.88 163 LYS A C 1
ATOM 1317 O O . LYS A 1 163 ? 8.172 10.329 -0.289 1.00 76.88 163 LYS A O 1
ATOM 1322 N N . PRO A 1 164 ? 7.929 12.564 -0.346 1.00 70.75 164 PRO A N 1
ATOM 1323 C CA . PRO A 1 164 ? 7.936 12.656 -1.809 1.00 70.75 164 PRO A CA 1
ATOM 1324 C C . PRO A 1 164 ? 9.241 12.143 -2.440 1.00 70.75 164 PRO A C 1
ATOM 1326 O O . PRO A 1 164 ? 10.312 12.263 -1.842 1.00 70.75 164 PRO A O 1
ATOM 1329 N N . VAL A 1 165 ? 9.141 11.608 -3.662 1.00 65.94 165 VAL A N 1
ATOM 1330 C CA . VAL A 1 165 ? 10.277 11.062 -4.424 1.00 65.94 165 VAL A CA 1
ATOM 1331 C C . VAL A 1 165 ? 11.074 12.193 -5.074 1.00 65.94 165 VAL A C 1
ATOM 1333 O O . VAL A 1 165 ? 10.533 12.951 -5.883 1.00 65.94 165 VAL A O 1
ATOM 1336 N N . HIS A 1 166 ? 12.368 12.255 -4.768 1.00 60.06 166 HIS A N 1
ATOM 1337 C CA . HIS A 1 166 ? 13.318 13.188 -5.372 1.00 60.06 166 HIS A CA 1
ATOM 1338 C C . HIS A 1 166 ? 14.330 12.421 -6.237 1.00 60.06 166 HIS A C 1
ATOM 1340 O O . HIS A 1 166 ? 14.658 11.273 -5.939 1.00 60.06 166 HIS A O 1
ATOM 1346 N N . GLY A 1 167 ? 14.791 13.029 -7.333 1.00 58.28 167 GLY A N 1
ATOM 1347 C CA . GLY A 1 167 ? 15.928 12.524 -8.119 1.00 58.28 167 GLY A CA 1
ATOM 1348 C C . GLY A 1 167 ? 17.261 12.716 -7.386 1.00 58.28 167 GLY A C 1
ATOM 1349 O O . GLY A 1 167 ? 17.301 13.358 -6.335 1.00 58.28 167 GLY A O 1
ATOM 1350 N N . VAL A 1 168 ? 18.363 12.201 -7.941 1.00 57.88 168 VAL A N 1
ATOM 1351 C CA . VAL A 1 168 ? 19.700 12.344 -7.327 1.00 57.88 168 VAL A CA 1
ATOM 1352 C C . VAL A 1 168 ? 20.125 13.811 -7.289 1.00 57.88 168 VAL A C 1
ATOM 1354 O O . VAL A 1 168 ? 20.436 14.321 -6.216 1.00 57.88 168 VAL A O 1
ATOM 1357 N N . LEU A 1 169 ? 20.046 14.522 -8.421 1.00 57.03 169 LEU A N 1
ATOM 1358 C CA . LEU A 1 169 ? 20.341 15.958 -8.460 1.00 57.03 169 LEU A CA 1
ATOM 1359 C C . LEU A 1 169 ? 19.385 16.772 -7.589 1.00 57.03 169 LEU A C 1
ATOM 1361 O O . LEU A 1 169 ? 19.840 17.650 -6.874 1.00 57.03 169 LEU A O 1
ATOM 1365 N N . GLU A 1 170 ? 18.086 16.465 -7.579 1.00 61.53 170 GLU A N 1
ATOM 1366 C CA . GLU A 1 170 ? 17.141 17.147 -6.682 1.00 61.53 170 GLU A CA 1
ATOM 1367 C C . GLU A 1 170 ? 17.510 16.918 -5.211 1.00 61.53 170 GLU A C 1
ATOM 1369 O O . GLU A 1 170 ? 17.422 17.835 -4.409 1.00 61.53 170 GLU A O 1
ATOM 1374 N N . SER A 1 171 ? 17.962 15.717 -4.845 1.00 57.16 171 SER A N 1
ATOM 1375 C CA . SER A 1 171 ? 18.358 15.404 -3.469 1.00 57.16 171 SER A CA 1
ATOM 1376 C C . SER A 1 171 ? 19.663 16.098 -3.073 1.00 57.16 171 SER A C 1
ATOM 1378 O O . SER A 1 171 ? 19.787 16.540 -1.935 1.00 57.16 171 SER A O 1
ATOM 1380 N N . LEU A 1 172 ? 20.616 16.228 -4.002 1.00 59.12 172 LEU A N 1
ATOM 1381 C CA . LEU A 1 172 ? 21.874 16.954 -3.794 1.00 59.12 172 LEU A CA 1
ATOM 1382 C C . LEU A 1 172 ? 21.654 18.470 -3.741 1.00 59.12 172 LEU A C 1
ATOM 1384 O O . LEU A 1 172 ? 22.162 19.128 -2.839 1.00 59.12 172 LEU A O 1
ATOM 1388 N N . VAL A 1 173 ? 20.858 19.009 -4.665 1.00 60.22 173 VAL A N 1
ATOM 1389 C CA . VAL A 1 173 ? 20.561 20.442 -4.778 1.00 60.22 173 VAL A CA 1
ATOM 1390 C C . VAL A 1 173 ? 19.533 20.905 -3.750 1.00 60.22 173 VAL A C 1
ATOM 1392 O O . VAL A 1 173 ? 19.476 22.087 -3.485 1.00 60.22 173 VAL A O 1
ATOM 1395 N N . LEU A 1 174 ? 18.732 20.036 -3.129 1.00 60.34 174 LEU A N 1
ATOM 1396 C CA . LEU A 1 174 ? 17.826 20.434 -2.033 1.00 60.34 174 LEU A CA 1
ATOM 1397 C C . LEU A 1 174 ? 18.385 20.097 -0.645 1.00 60.34 174 LEU A C 1
ATOM 1399 O O . LEU A 1 174 ? 17.801 20.468 0.378 1.00 60.34 174 LEU A O 1
ATOM 1403 N N . ALA A 1 175 ? 19.515 19.393 -0.566 1.00 65.94 175 ALA A N 1
ATOM 1404 C CA . ALA A 1 175 ? 20.157 19.109 0.706 1.00 65.94 175 ALA A CA 1
ATOM 1405 C C . ALA A 1 175 ? 20.805 20.381 1.267 1.00 65.94 175 ALA A C 1
ATOM 1407 O O . ALA A 1 175 ? 21.741 20.934 0.689 1.00 65.94 175 ALA A O 1
ATOM 1408 N N . LYS A 1 176 ? 20.356 20.796 2.462 1.00 59.03 176 LYS A N 1
ATOM 1409 C CA . LYS A 1 176 ? 20.836 22.001 3.167 1.00 59.03 176 LYS A CA 1
ATOM 1410 C C . LYS A 1 176 ? 22.366 22.115 3.224 1.00 59.03 176 LYS A C 1
ATOM 1412 O O . LYS A 1 176 ? 22.894 23.212 3.135 1.00 59.03 176 LYS A O 1
ATOM 1417 N N . LYS A 1 177 ? 23.081 20.989 3.331 1.00 65.31 177 LYS A N 1
ATOM 1418 C CA . LYS A 1 177 ? 24.552 20.951 3.393 1.00 65.31 177 LYS A CA 1
ATOM 1419 C C . LYS A 1 177 ? 25.236 21.454 2.110 1.00 65.31 177 LYS A C 1
ATOM 1421 O O . LYS A 1 177 ? 26.330 21.998 2.198 1.00 65.31 177 LYS A O 1
ATOM 1426 N N . TYR A 1 178 ? 24.612 21.279 0.945 1.00 62.06 178 TYR A N 1
ATOM 1427 C CA . TYR A 1 178 ? 25.187 21.640 -0.357 1.00 62.06 178 TYR A CA 1
ATOM 1428 C C . TYR A 1 178 ? 24.581 22.920 -0.939 1.00 62.06 178 TYR A C 1
ATOM 1430 O O . TYR A 1 178 ? 25.257 23.630 -1.676 1.00 62.06 178 TYR A O 1
ATOM 1438 N N . VAL A 1 179 ? 23.344 23.256 -0.561 1.00 67.38 179 VAL A N 1
ATOM 1439 C CA . VAL A 1 179 ? 22.699 24.515 -0.966 1.00 67.38 179 VAL A CA 1
ATOM 1440 C C . VAL A 1 179 ? 23.410 25.724 -0.388 1.00 67.38 179 VAL A C 1
ATOM 1442 O O . VAL A 1 179 ? 23.628 26.684 -1.113 1.00 67.38 179 VAL A O 1
ATOM 1445 N N . THR A 1 180 ? 23.789 25.695 0.891 1.00 67.81 180 THR A N 1
ATOM 1446 C CA . THR A 1 180 ? 24.307 26.890 1.573 1.00 67.81 180 THR A CA 1
ATOM 1447 C C . THR A 1 180 ? 25.571 27.462 0.917 1.00 67.81 180 THR A C 1
ATOM 1449 O O . THR A 1 180 ? 25.586 28.664 0.653 1.00 67.81 180 THR A O 1
ATOM 1452 N N . PRO A 1 181 ? 26.600 26.660 0.566 1.00 67.94 181 PRO A N 1
ATOM 1453 C CA . PRO A 1 181 ? 27.753 27.189 -0.162 1.00 67.94 181 PRO A CA 1
ATOM 1454 C C . PRO A 1 181 ? 27.393 27.683 -1.572 1.00 67.94 181 PRO A C 1
ATOM 1456 O O . PRO A 1 181 ? 27.848 28.745 -1.984 1.00 67.94 181 PRO A O 1
ATOM 1459 N N . VAL A 1 182 ? 26.549 26.955 -2.312 1.00 70.06 182 VAL A N 1
ATOM 1460 C CA . VAL A 1 182 ? 26.170 27.334 -3.687 1.00 70.06 182 VAL A CA 1
ATOM 1461 C C . VAL A 1 182 ? 25.336 28.614 -3.699 1.00 70.06 182 VAL A C 1
ATOM 1463 O O . VAL A 1 182 ? 25.533 29.455 -4.565 1.00 70.06 182 VAL A O 1
ATOM 1466 N N . LEU A 1 183 ? 24.454 28.805 -2.722 1.00 73.69 183 LEU A N 1
ATOM 1467 C CA . LEU A 1 183 ? 23.676 30.029 -2.563 1.00 73.69 183 LEU A CA 1
ATOM 1468 C C . LEU A 1 183 ? 24.577 31.230 -2.240 1.00 73.69 183 LEU A C 1
ATOM 1470 O O . LEU A 1 183 ? 24.340 32.316 -2.760 1.00 73.69 183 LEU A O 1
ATOM 1474 N N . LEU A 1 184 ? 25.618 31.027 -1.423 1.00 77.25 184 LEU A N 1
ATOM 1475 C CA . LEU A 1 184 ? 26.569 32.076 -1.044 1.00 77.25 184 LEU A CA 1
ATOM 1476 C C . LEU A 1 184 ? 27.434 32.535 -2.228 1.00 77.25 184 LEU A C 1
ATOM 1478 O O . LEU A 1 184 ? 27.634 33.732 -2.407 1.00 77.25 184 LEU A O 1
ATOM 1482 N N . PHE A 1 185 ? 27.943 31.598 -3.034 1.00 80.12 185 PHE A N 1
ATOM 1483 C CA . PHE A 1 185 ? 28.889 31.909 -4.115 1.00 80.12 185 PHE A CA 1
ATOM 1484 C C . PHE A 1 185 ? 28.232 32.051 -5.499 1.00 80.12 185 PHE A C 1
ATOM 1486 O O . PHE A 1 185 ? 28.738 32.778 -6.351 1.00 80.12 185 PHE A O 1
ATOM 1493 N N . HIS A 1 186 ? 27.095 31.391 -5.734 1.00 76.38 186 HIS A N 1
ATOM 1494 C CA . HIS A 1 186 ? 26.396 31.335 -7.024 1.00 76.38 186 HIS A CA 1
ATOM 1495 C C . HIS A 1 186 ? 24.858 31.382 -6.866 1.00 76.38 186 HIS A C 1
ATOM 1497 O O . HIS A 1 186 ? 24.154 30.456 -7.288 1.00 76.38 186 HIS A O 1
ATOM 1503 N N . PRO A 1 187 ? 24.294 32.476 -6.319 1.00 75.81 187 PRO A N 1
ATOM 1504 C CA . PRO A 1 187 ? 22.861 32.582 -6.016 1.00 75.81 187 PRO A CA 1
ATOM 1505 C C . PRO A 1 187 ? 21.960 32.417 -7.248 1.00 75.81 187 PRO A C 1
ATOM 1507 O O . PRO A 1 187 ? 20.882 31.831 -7.157 1.00 75.81 187 PRO A O 1
ATOM 1510 N N . PHE A 1 188 ? 22.417 32.853 -8.425 1.00 78.19 188 PHE A N 1
ATOM 1511 C CA . PHE A 1 188 ? 21.675 32.700 -9.679 1.00 78.19 188 PHE A CA 1
ATOM 1512 C C . PHE A 1 188 ? 21.494 31.234 -10.089 1.00 78.19 188 PHE A C 1
ATOM 1514 O O . PHE A 1 188 ? 20.464 30.894 -10.662 1.00 78.19 188 PHE A O 1
ATOM 1521 N N . VAL A 1 189 ? 22.447 30.346 -9.777 1.00 72.06 189 VAL A N 1
ATOM 1522 C CA . VAL A 1 189 ? 22.325 28.909 -10.080 1.00 72.06 189 VAL A CA 1
ATOM 1523 C C . VAL A 1 189 ? 21.197 28.300 -9.256 1.00 72.06 189 VAL A C 1
ATOM 1525 O O . VAL A 1 189 ? 20.336 27.620 -9.812 1.00 72.06 189 VAL A O 1
ATOM 1528 N N . VAL A 1 190 ? 21.151 28.604 -7.955 1.00 68.62 190 VAL A N 1
ATOM 1529 C CA . VAL A 1 190 ? 20.056 28.162 -7.079 1.00 68.62 190 VAL A CA 1
ATOM 1530 C C . VAL A 1 190 ? 18.729 28.740 -7.563 1.00 68.62 190 VAL A C 1
ATOM 1532 O O . VAL A 1 190 ? 17.795 27.979 -7.791 1.00 68.62 190 VAL A O 1
ATOM 1535 N N . GLY A 1 191 ? 18.671 30.049 -7.831 1.00 67.38 191 GLY A N 1
ATOM 1536 C CA . GLY A 1 191 ? 17.460 30.712 -8.319 1.00 67.38 191 GLY A CA 1
ATOM 1537 C C . GLY A 1 191 ? 16.949 30.153 -9.651 1.00 67.38 191 GLY A C 1
ATOM 1538 O O . GLY A 1 191 ? 15.747 29.978 -9.819 1.00 67.38 191 GLY A O 1
ATOM 1539 N N . THR A 1 192 ? 17.839 29.797 -10.581 1.00 69.69 192 THR A N 1
ATOM 1540 C CA . THR A 1 192 ? 17.455 29.206 -11.877 1.00 69.69 192 THR A CA 1
ATOM 1541 C C . THR A 1 192 ? 16.951 27.773 -11.709 1.00 69.69 192 THR A C 1
ATOM 1543 O O . THR A 1 192 ? 15.941 27.399 -12.309 1.00 69.69 192 THR A O 1
ATOM 1546 N N . VAL A 1 193 ? 17.618 26.964 -10.875 1.00 67.38 193 VAL A N 1
ATOM 1547 C CA . VAL A 1 193 ? 17.174 25.593 -10.582 1.00 67.38 193 VAL A CA 1
ATOM 1548 C C . VAL A 1 193 ? 15.842 25.605 -9.837 1.00 67.38 193 VAL A C 1
ATOM 1550 O O . VAL A 1 193 ? 14.953 24.840 -10.200 1.00 67.38 193 VAL A O 1
ATOM 1553 N N . GLU A 1 194 ? 15.659 26.492 -8.858 1.00 65.88 194 GLU A N 1
ATOM 1554 C CA . GLU A 1 194 ? 14.386 26.671 -8.157 1.00 65.88 194 GLU A CA 1
ATOM 1555 C C . GLU A 1 194 ? 13.284 27.176 -9.094 1.00 65.88 194 GLU A C 1
ATOM 1557 O O . GLU A 1 194 ? 12.194 26.607 -9.112 1.00 65.88 194 GLU A O 1
ATOM 1562 N N . ALA A 1 195 ? 13.548 28.179 -9.935 1.00 70.06 195 ALA A N 1
ATOM 1563 C CA . ALA A 1 195 ? 12.570 28.667 -10.906 1.00 70.06 195 ALA A CA 1
ATOM 1564 C C . ALA A 1 195 ? 12.129 27.552 -11.868 1.00 70.06 195 ALA A C 1
ATOM 1566 O O . ALA A 1 195 ? 10.932 27.344 -12.069 1.00 70.06 195 ALA A O 1
ATOM 1567 N N . ALA A 1 196 ? 13.068 26.765 -12.399 1.00 65.12 196 ALA A N 1
ATOM 1568 C CA . ALA A 1 196 ? 12.750 25.622 -13.252 1.00 65.12 196 ALA A CA 1
ATOM 1569 C C . ALA A 1 196 ? 12.041 24.482 -12.483 1.00 65.12 196 ALA A C 1
ATOM 1571 O O . ALA A 1 196 ? 11.171 23.798 -13.035 1.00 65.12 196 ALA A O 1
ATOM 1572 N N . TYR A 1 197 ? 12.370 24.298 -11.199 1.00 61.72 197 TYR A N 1
ATOM 1573 C CA . TYR A 1 197 ? 11.708 23.359 -10.289 1.00 61.72 197 TYR A CA 1
ATOM 1574 C C . TYR A 1 197 ? 10.225 23.713 -10.097 1.00 61.72 197 TYR A C 1
ATOM 1576 O O . TYR A 1 197 ? 9.361 22.837 -10.220 1.00 61.72 197 TYR A O 1
ATOM 1584 N N . TRP A 1 198 ? 9.918 24.993 -9.862 1.00 63.69 198 TRP A N 1
ATOM 1585 C CA . TRP A 1 198 ? 8.555 25.500 -9.673 1.00 63.69 198 TRP A CA 1
ATOM 1586 C C . TRP A 1 198 ? 7.773 25.656 -10.984 1.00 63.69 198 TRP A C 1
ATOM 1588 O O . TRP A 1 198 ? 6.569 25.404 -10.996 1.00 63.69 198 TRP A O 1
ATOM 1598 N N . ALA A 1 199 ? 8.441 25.946 -12.105 1.00 61.41 199 ALA A N 1
ATOM 1599 C CA . ALA A 1 199 ? 7.834 26.051 -13.439 1.00 61.41 199 ALA A CA 1
ATOM 1600 C C . ALA A 1 199 ? 7.377 24.702 -14.042 1.00 61.41 199 ALA A C 1
ATOM 1602 O O . ALA A 1 199 ? 6.925 24.643 -15.184 1.00 61.41 199 ALA A O 1
ATOM 1603 N N . GLY A 1 200 ? 7.466 23.599 -13.291 1.00 52.84 200 GLY A N 1
ATOM 1604 C CA . GLY A 1 200 ? 6.873 22.321 -13.688 1.00 52.84 200 GLY A CA 1
ATOM 1605 C C . GLY A 1 200 ? 7.787 21.398 -14.494 1.00 52.84 200 GLY A C 1
ATOM 1606 O O . GLY A 1 200 ? 7.305 20.408 -15.044 1.00 52.84 200 GLY A O 1
ATOM 1607 N N . TRP A 1 201 ? 9.103 21.640 -14.516 1.00 63.88 201 TRP A N 1
ATOM 1608 C CA . TRP A 1 201 ? 10.055 20.711 -15.142 1.00 63.88 201 TRP A CA 1
ATOM 1609 C C . TRP A 1 201 ? 10.175 19.369 -14.388 1.00 63.88 201 TRP A C 1
ATOM 1611 O O . TRP A 1 201 ? 10.665 18.371 -14.930 1.00 63.88 201 TRP A O 1
ATOM 1621 N N . ARG A 1 202 ? 9.685 19.305 -13.140 1.00 73.44 202 ARG A N 1
ATOM 1622 C CA . ARG A 1 202 ? 9.709 18.087 -12.323 1.00 73.44 202 ARG A CA 1
ATOM 1623 C C . ARG A 1 202 ? 8.790 17.004 -12.892 1.00 73.44 202 ARG A C 1
ATOM 1625 O O . ARG A 1 202 ? 7.589 17.196 -13.084 1.00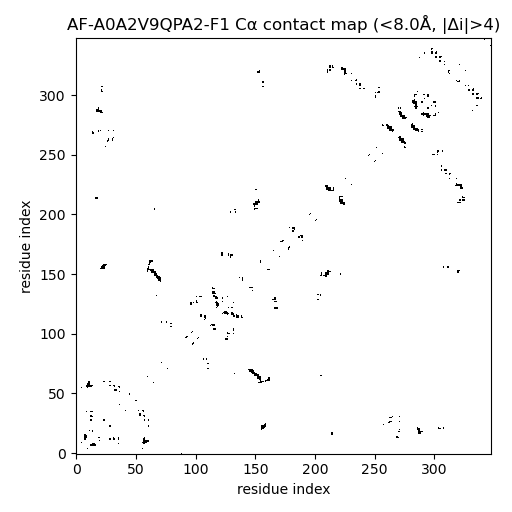 73.44 202 ARG A O 1
ATOM 1632 N N . PHE A 1 203 ? 9.338 15.805 -13.065 1.00 81.56 203 PHE A N 1
ATOM 1633 C CA . PHE A 1 203 ? 8.514 14.622 -13.289 1.00 81.56 203 PHE A CA 1
ATOM 1634 C C . PHE A 1 203 ? 7.738 14.299 -12.005 1.00 81.56 203 PHE A C 1
ATOM 1636 O O . PHE A 1 203 ? 8.342 14.028 -10.964 1.00 81.56 203 PHE A O 1
ATOM 1643 N N . ASN A 1 204 ? 6.406 14.350 -12.081 1.00 83.88 204 ASN A N 1
ATOM 1644 C CA . ASN A 1 204 ? 5.509 13.972 -10.995 1.00 83.88 204 ASN A CA 1
ATOM 1645 C C . ASN A 1 204 ? 4.840 12.625 -11.327 1.00 83.88 204 ASN A C 1
ATOM 1647 O O . ASN A 1 204 ? 3.936 12.614 -12.163 1.00 83.88 204 ASN A O 1
ATOM 1651 N N . PRO A 1 205 ? 5.228 11.516 -10.669 1.00 84.25 205 PRO A N 1
ATOM 1652 C CA . PRO A 1 205 ? 4.655 10.198 -10.945 1.00 84.25 205 PRO A CA 1
ATOM 1653 C C . PRO A 1 205 ? 3.181 10.073 -10.526 1.00 84.25 205 PRO A C 1
ATOM 1655 O O . PRO A 1 205 ? 2.507 9.156 -10.969 1.00 84.25 205 PRO A O 1
ATOM 1658 N N . ALA A 1 206 ? 2.665 10.998 -9.708 1.00 85.62 206 ALA A N 1
ATOM 1659 C CA . ALA A 1 206 ? 1.258 11.030 -9.303 1.00 85.62 206 ALA A CA 1
ATOM 1660 C C . ALA A 1 206 ? 0.341 11.748 -10.310 1.00 85.62 206 ALA A C 1
ATOM 1662 O O . ALA A 1 206 ? -0.871 11.800 -10.110 1.00 85.62 206 ALA A O 1
ATOM 1663 N N . LYS A 1 207 ? 0.894 12.401 -11.341 1.00 86.31 207 LYS A N 1
ATOM 1664 C CA . LYS A 1 207 ? 0.096 13.244 -12.240 1.00 86.31 207 LYS A CA 1
ATOM 1665 C C . LYS A 1 207 ? -0.846 12.374 -13.078 1.00 86.31 207 LYS A C 1
ATOM 1667 O O . LYS A 1 207 ? -0.377 11.643 -13.940 1.00 86.31 207 LYS A O 1
ATOM 1672 N N . GLY A 1 208 ? -2.154 12.516 -12.852 1.00 87.62 208 GLY A N 1
ATOM 1673 C CA . GLY A 1 208 ? -3.187 11.757 -13.569 1.00 87.62 208 GLY A CA 1
ATOM 1674 C C . GLY A 1 208 ? -3.203 10.264 -13.232 1.00 87.62 208 GLY A C 1
ATOM 1675 O O . GLY A 1 208 ? -3.729 9.478 -14.011 1.00 87.62 208 GLY A O 1
ATOM 1676 N N . ALA A 1 209 ? -2.593 9.871 -12.112 1.00 91.81 209 ALA A N 1
ATOM 1677 C CA . ALA A 1 209 ? -2.524 8.479 -11.708 1.00 91.81 209 ALA A CA 1
ATOM 1678 C C . ALA A 1 209 ? -3.846 8.007 -11.082 1.00 91.81 209 ALA A C 1
ATOM 1680 O O . ALA A 1 209 ? -4.470 8.744 -10.316 1.00 91.81 209 ALA A O 1
ATOM 1681 N N . TYR A 1 210 ? -4.228 6.767 -11.386 1.00 94.69 210 TYR A N 1
ATOM 1682 C CA . TYR A 1 210 ? -5.279 6.040 -10.674 1.00 94.69 210 TYR A CA 1
ATOM 1683 C C . TYR A 1 210 ? -4.813 5.665 -9.259 1.00 94.69 210 TYR A C 1
ATOM 1685 O O . TYR A 1 210 ? -3.623 5.743 -8.941 1.00 94.69 210 TYR A O 1
ATOM 1693 N N . ILE A 1 211 ? -5.735 5.239 -8.410 1.00 94.00 211 ILE A N 1
ATOM 1694 C CA . ILE A 1 211 ? -5.463 4.646 -7.103 1.00 94.00 211 ILE A CA 1
ATOM 1695 C C . ILE A 1 211 ? -5.648 3.142 -7.227 1.00 94.00 211 ILE A C 1
ATOM 1697 O O . ILE A 1 211 ? -6.653 2.688 -7.762 1.00 94.00 211 ILE A O 1
ATOM 1701 N N . PHE A 1 212 ? -4.660 2.382 -6.769 1.00 94.12 212 PHE A N 1
ATOM 1702 C CA . PHE A 1 212 ? -4.815 0.948 -6.613 1.00 94.12 212 PHE A CA 1
ATOM 1703 C C . PHE A 1 212 ? -5.717 0.680 -5.415 1.00 94.12 212 PHE A C 1
ATOM 1705 O O . PHE A 1 212 ? -5.359 1.040 -4.293 1.00 94.12 212 PHE A O 1
ATOM 1712 N N . ASP A 1 213 ? -6.861 0.064 -5.676 1.00 92.62 213 ASP A N 1
ATOM 1713 C CA . ASP A 1 213 ? -7.862 -0.292 -4.681 1.00 92.62 213 ASP A CA 1
ATOM 1714 C C . ASP A 1 213 ? -8.077 -1.802 -4.718 1.00 92.62 213 ASP A C 1
ATOM 1716 O O . ASP A 1 213 ? -8.483 -2.373 -5.731 1.00 92.62 213 ASP A O 1
ATOM 1720 N N . VAL A 1 214 ? -7.788 -2.454 -3.596 1.00 89.25 214 VAL A N 1
ATOM 1721 C CA . VAL A 1 214 ? -7.902 -3.909 -3.451 1.00 89.25 214 VAL A CA 1
ATOM 1722 C C . VAL A 1 214 ? -9.350 -4.403 -3.532 1.00 89.25 214 VAL A C 1
ATOM 1724 O O . VAL A 1 214 ? -9.564 -5.574 -3.829 1.00 89.25 214 VAL A O 1
ATOM 1727 N N . ASN A 1 215 ? -10.333 -3.524 -3.309 1.00 86.56 215 ASN A N 1
ATOM 1728 C CA . ASN A 1 215 ? -11.760 -3.858 -3.350 1.00 86.56 215 ASN A CA 1
ATOM 1729 C C . ASN A 1 215 ? -12.375 -3.674 -4.749 1.00 86.56 215 ASN A C 1
ATOM 1731 O O . ASN A 1 215 ? -13.547 -3.979 -4.963 1.00 86.56 215 ASN A O 1
ATOM 1735 N N . ALA A 1 216 ? -11.616 -3.140 -5.707 1.00 86.62 216 ALA A N 1
ATOM 1736 C CA . ALA A 1 216 ? -12.108 -2.874 -7.049 1.00 86.62 216 ALA A CA 1
ATOM 1737 C C . ALA A 1 216 ? -12.013 -4.128 -7.939 1.00 86.62 216 ALA A C 1
ATOM 1739 O O . ALA A 1 216 ? -10.970 -4.421 -8.531 1.00 86.62 216 ALA A O 1
ATOM 1740 N N . HIS A 1 217 ? -13.124 -4.863 -8.044 1.00 75.00 217 HIS A N 1
ATOM 1741 C CA . HIS A 1 217 ? -13.210 -6.110 -8.814 1.00 75.00 217 HIS A CA 1
ATOM 1742 C C . HIS A 1 217 ? -13.361 -5.885 -10.331 1.00 75.00 217 HIS A C 1
ATOM 1744 O O . HIS A 1 217 ? -12.735 -6.595 -11.116 1.00 75.00 217 HIS A O 1
ATOM 1750 N N . ASP A 1 218 ? -14.104 -4.857 -10.750 1.00 72.12 218 ASP A N 1
ATOM 1751 C CA . ASP A 1 218 ? -14.483 -4.673 -12.163 1.00 72.12 218 ASP A CA 1
ATOM 1752 C C . ASP A 1 218 ? -13.509 -3.792 -12.968 1.00 72.12 218 ASP A C 1
ATOM 1754 O O . ASP A 1 218 ? -13.459 -3.859 -14.196 1.00 72.12 218 ASP A O 1
ATOM 1758 N N . SER A 1 219 ? -12.699 -2.968 -12.298 1.00 69.81 219 SER A N 1
ATOM 1759 C CA . SER A 1 219 ? -11.794 -1.988 -12.927 1.00 69.81 219 SER A CA 1
ATOM 1760 C C . SER A 1 219 ? -10.329 -2.448 -12.986 1.00 69.81 219 SER A C 1
ATOM 1762 O O . SER A 1 219 ? -9.416 -1.669 -13.287 1.00 69.81 219 SER A O 1
ATOM 1764 N N . GLY A 1 220 ? -10.070 -3.731 -12.704 1.00 78.31 220 GLY A N 1
ATOM 1765 C CA . GLY A 1 220 ? -8.713 -4.267 -12.589 1.00 78.31 220 GLY A CA 1
ATOM 1766 C C . GLY A 1 220 ? -7.931 -3.596 -11.458 1.00 78.31 220 GLY A C 1
ATOM 1767 O O . GLY A 1 220 ? -6.767 -3.230 -11.663 1.00 78.31 220 GLY A O 1
ATOM 1768 N N . MET A 1 221 ? -8.599 -3.411 -10.311 1.00 87.38 221 MET A N 1
ATOM 1769 C CA . MET A 1 221 ? -8.090 -2.801 -9.079 1.00 87.38 221 MET A CA 1
ATOM 1770 C C . MET A 1 221 ? -7.668 -1.330 -9.201 1.00 87.38 221 MET A C 1
ATOM 1772 O O . MET A 1 221 ? -6.843 -0.876 -8.413 1.00 87.38 221 MET A O 1
ATOM 1776 N N . LEU A 1 222 ? -8.162 -0.575 -10.192 1.00 93.38 222 LEU A N 1
ATOM 1777 C CA . LEU A 1 222 ? -7.762 0.819 -10.411 1.00 93.38 222 LEU A CA 1
ATOM 1778 C C . LEU A 1 222 ? -8.953 1.774 -10.396 1.00 93.38 222 LEU A C 1
ATOM 1780 O O . LEU A 1 222 ? -9.773 1.782 -11.308 1.00 93.38 222 LEU A O 1
ATOM 1784 N N . GLU A 1 223 ? -8.949 2.679 -9.426 1.00 93.81 223 GLU A N 1
ATOM 1785 C CA . GLU A 1 223 ? -9.997 3.671 -9.224 1.00 93.81 223 GLU A CA 1
ATOM 1786 C C . GLU A 1 223 ? -9.500 5.100 -9.422 1.00 93.81 223 GLU A C 1
ATOM 1788 O O . GLU A 1 223 ? -8.301 5.396 -9.399 1.00 93.81 223 GLU A O 1
ATOM 1793 N N . ARG A 1 224 ? -10.429 6.033 -9.630 1.00 92.38 224 ARG A N 1
ATOM 1794 C CA . ARG A 1 224 ? -10.071 7.454 -9.674 1.00 92.38 224 ARG A CA 1
ATOM 1795 C C . ARG A 1 224 ? -9.802 7.973 -8.257 1.00 92.38 224 ARG A C 1
ATOM 1797 O O . ARG A 1 224 ? -10.511 7.600 -7.323 1.00 92.38 224 ARG A O 1
ATOM 1804 N N . PRO A 1 225 ? -8.804 8.857 -8.077 1.00 92.00 225 PRO A N 1
ATOM 1805 C CA . PRO A 1 225 ? -8.628 9.537 -6.803 1.00 92.00 225 PRO A CA 1
ATOM 1806 C C . PRO A 1 225 ? -9.830 10.441 -6.524 1.00 92.00 225 PRO A C 1
ATOM 1808 O O . PRO A 1 225 ? -10.392 11.034 -7.449 1.00 92.00 225 PRO A O 1
ATOM 1811 N N . LEU A 1 226 ? -10.166 10.610 -5.244 1.00 91.50 226 LEU A N 1
ATOM 1812 C CA . LEU A 1 226 ? -11.190 11.573 -4.837 1.00 91.50 226 LEU A CA 1
ATOM 1813 C C . LEU A 1 226 ? -10.894 12.981 -5.346 1.00 91.50 226 LEU A C 1
ATOM 1815 O O . LEU A 1 226 ? -9.759 13.476 -5.282 1.00 91.50 226 LEU A O 1
ATOM 1819 N N . THR A 1 227 ? -11.959 13.657 -5.761 1.00 90.38 227 THR A N 1
ATOM 1820 C CA . THR A 1 227 ? -11.941 15.101 -5.979 1.00 90.38 227 THR A CA 1
ATOM 1821 C C . THR A 1 227 ? -11.825 15.853 -4.649 1.00 90.38 227 THR A C 1
ATOM 1823 O O . THR A 1 227 ? -12.071 15.312 -3.568 1.00 90.38 227 THR A O 1
ATOM 1826 N N . ALA A 1 228 ? -11.435 17.130 -4.712 1.00 88.50 228 ALA A N 1
ATOM 1827 C CA . ALA A 1 228 ? -11.343 17.972 -3.519 1.00 88.50 228 ALA A CA 1
ATOM 1828 C C . ALA A 1 228 ? -12.706 18.160 -2.824 1.00 88.50 228 ALA A C 1
ATOM 1830 O O . ALA A 1 228 ? -12.762 18.193 -1.598 1.00 88.50 228 ALA A O 1
ATOM 1831 N N . GLU A 1 229 ? -13.786 18.242 -3.602 1.00 90.69 229 GLU A N 1
ATOM 1832 C CA . GLU A 1 229 ? -15.156 18.388 -3.107 1.00 90.69 229 GLU A CA 1
ATOM 1833 C C . GLU A 1 229 ? -15.662 17.112 -2.426 1.00 90.69 229 GLU A C 1
ATOM 1835 O O . GLU A 1 229 ? -16.145 17.171 -1.294 1.00 90.69 229 GLU A O 1
ATOM 1840 N N . GLN A 1 230 ? -15.467 15.950 -3.061 1.00 92.12 230 GLN A N 1
ATOM 1841 C CA . GLN A 1 230 ? -15.807 14.660 -2.454 1.00 92.12 230 GLN A CA 1
ATOM 1842 C C . GLN A 1 230 ? -15.045 14.455 -1.145 1.00 92.12 230 GLN A C 1
ATOM 1844 O O . GLN A 1 230 ? -15.647 14.100 -0.137 1.00 92.12 230 GLN A O 1
ATOM 1849 N N . ARG A 1 231 ? -13.733 14.736 -1.130 1.00 91.06 231 ARG A N 1
ATOM 1850 C CA . ARG A 1 231 ? -12.936 14.644 0.099 1.00 91.06 231 ARG A CA 1
ATOM 1851 C C . ARG A 1 231 ? -13.531 15.499 1.211 1.00 91.06 231 ARG A C 1
ATOM 1853 O O . ARG A 1 231 ? -13.725 14.984 2.303 1.00 91.06 231 ARG A O 1
ATOM 1860 N N . LYS A 1 232 ? -13.792 16.781 0.939 1.00 91.25 232 LYS A N 1
ATOM 1861 C CA . LYS A 1 232 ? -14.328 17.700 1.948 1.00 91.25 232 LYS A CA 1
ATOM 1862 C C . LYS A 1 232 ? -15.663 17.193 2.501 1.00 91.25 232 LYS A C 1
ATOM 1864 O O . LYS A 1 232 ? -15.861 17.185 3.706 1.00 91.25 232 LYS A O 1
ATOM 1869 N N . SER A 1 233 ? -16.526 16.686 1.623 1.00 92.94 233 SER A N 1
ATOM 1870 C CA . SER A 1 233 ? -17.811 16.104 2.020 1.00 92.94 233 SER A CA 1
ATOM 1871 C C . SER A 1 233 ? -17.629 14.917 2.977 1.00 92.94 233 SER A C 1
ATOM 1873 O O . SER A 1 233 ? -18.304 14.836 3.999 1.00 92.94 233 SER A O 1
ATOM 1875 N N . TYR A 1 234 ? -16.678 14.019 2.698 1.00 94.12 234 TYR A N 1
ATOM 1876 C CA . TYR A 1 234 ? -16.368 12.901 3.595 1.00 94.12 234 TYR A CA 1
ATOM 1877 C C . TYR A 1 234 ? -15.672 13.335 4.893 1.00 94.12 234 TYR A C 1
ATOM 1879 O O . TYR A 1 234 ? -15.939 12.752 5.940 1.00 94.12 234 TYR A O 1
ATOM 1887 N N . GLU A 1 235 ? -14.815 14.359 4.862 1.00 93.44 235 GLU A N 1
ATOM 1888 C CA . GLU A 1 235 ? -14.210 14.945 6.070 1.00 93.44 235 GLU A CA 1
ATOM 1889 C C . GLU A 1 235 ? -15.280 15.479 7.030 1.00 93.44 235 GLU A C 1
ATOM 1891 O O . GLU A 1 235 ? -15.212 15.229 8.238 1.00 93.44 235 GLU A O 1
ATOM 1896 N N . ASP A 1 236 ? -16.289 16.167 6.495 1.00 94.19 236 ASP A N 1
ATOM 1897 C CA . ASP A 1 236 ? -17.407 16.691 7.278 1.00 94.19 236 ASP A CA 1
ATOM 1898 C C . ASP A 1 236 ? -18.227 15.541 7.897 1.00 94.19 236 ASP A C 1
ATOM 1900 O O . ASP A 1 236 ? -18.523 15.566 9.095 1.00 94.19 236 ASP A O 1
ATOM 1904 N N . LEU A 1 237 ? -18.508 14.479 7.127 1.00 94.75 237 LEU A N 1
ATOM 1905 C CA . LEU A 1 237 ? -19.206 13.281 7.617 1.00 94.75 237 LEU A CA 1
ATOM 1906 C C . LEU A 1 237 ? -18.441 12.568 8.738 1.00 94.75 237 LEU A C 1
ATOM 1908 O O . LEU A 1 237 ? -19.027 12.226 9.766 1.00 94.75 237 LEU A O 1
ATOM 1912 N N . VAL A 1 238 ? -17.132 12.372 8.574 1.00 94.75 238 VAL A N 1
ATOM 1913 C CA . VAL A 1 238 ? -16.275 11.747 9.595 1.00 94.75 238 VAL A CA 1
ATOM 1914 C C . VAL A 1 238 ? -16.217 12.606 10.856 1.00 94.75 238 VAL A C 1
ATOM 1916 O O . VAL A 1 238 ? -16.295 12.074 11.960 1.00 94.75 238 VAL A O 1
ATOM 1919 N N . THR A 1 239 ? -16.173 13.934 10.714 1.00 94.44 239 THR A N 1
ATOM 1920 C CA . THR A 1 239 ? -16.198 14.860 11.856 1.00 94.44 239 THR A CA 1
ATOM 1921 C C . THR A 1 239 ? -17.492 14.734 12.660 1.00 94.44 239 THR A C 1
ATOM 1923 O O . THR A 1 239 ? -17.455 14.723 13.891 1.00 94.44 239 THR A O 1
ATOM 1926 N N . VAL A 1 240 ? -18.642 14.623 11.988 1.00 94.50 240 VAL A N 1
ATOM 1927 C CA . VAL A 1 240 ? -19.937 14.390 12.649 1.00 94.50 240 VAL A CA 1
ATOM 1928 C C . VAL A 1 240 ? -19.959 13.019 13.324 1.00 94.50 240 VAL A C 1
ATOM 1930 O O . VAL A 1 240 ? -20.330 12.912 14.491 1.00 94.50 240 VAL A O 1
ATOM 1933 N N . ALA A 1 241 ? -19.511 11.977 12.622 1.00 93.19 241 ALA A N 1
ATOM 1934 C CA . ALA A 1 241 ? -19.491 10.618 13.145 1.00 93.19 241 ALA A CA 1
ATOM 1935 C C . ALA A 1 241 ? -18.597 10.474 14.388 1.00 93.19 241 ALA A C 1
ATOM 1937 O O . ALA A 1 241 ? -19.006 9.820 15.347 1.00 93.19 241 ALA A O 1
ATOM 1938 N N . ARG A 1 242 ? -17.430 11.129 14.398 1.00 92.94 242 ARG A N 1
ATOM 1939 C CA . ARG A 1 242 ? -16.507 11.159 15.537 1.00 92.94 242 ARG A CA 1
ATOM 1940 C C . ARG A 1 242 ? -17.118 11.841 16.759 1.00 92.94 242 ARG A C 1
ATOM 1942 O O . ARG A 1 242 ? -16.985 11.333 17.866 1.00 92.94 242 ARG A O 1
ATOM 1949 N N . LYS A 1 243 ? -17.807 12.973 16.568 1.00 91.31 243 LYS A N 1
ATOM 1950 C CA . LYS A 1 243 ? -18.506 13.667 17.664 1.00 91.31 243 LYS A CA 1
ATOM 1951 C C . LYS A 1 243 ? -19.562 12.770 18.308 1.00 91.31 243 LYS A C 1
ATOM 1953 O O . LYS A 1 243 ? -19.540 12.605 19.520 1.00 91.31 243 LYS A O 1
ATOM 1958 N N . ALA A 1 244 ? -20.400 12.129 17.493 1.00 88.88 244 ALA A N 1
ATOM 1959 C CA . ALA A 1 244 ? -21.434 11.219 17.984 1.00 88.88 244 ALA A CA 1
ATOM 1960 C C . ALA A 1 244 ? -20.855 10.009 18.746 1.00 88.88 244 ALA A C 1
ATOM 1962 O O . ALA A 1 244 ? -21.431 9.575 19.742 1.00 88.88 244 ALA A O 1
ATOM 1963 N N . GLN A 1 245 ? -19.709 9.472 18.307 1.00 86.38 245 GLN A N 1
ATOM 1964 C CA . GLN A 1 245 ? -19.028 8.381 19.013 1.00 86.38 245 GLN A CA 1
ATOM 1965 C C . GLN A 1 245 ? -18.535 8.837 20.392 1.00 86.38 245 GLN A C 1
ATOM 1967 O O . GLN A 1 245 ? -18.860 8.194 21.385 1.00 86.38 245 GLN A O 1
ATOM 1972 N N . ASN A 1 246 ? -17.831 9.972 20.455 1.00 85.44 246 ASN A N 1
ATOM 1973 C CA . ASN A 1 246 ? -17.291 10.517 21.704 1.00 85.44 246 ASN A CA 1
ATOM 1974 C C . ASN A 1 246 ? -18.382 10.878 22.727 1.00 85.44 246 ASN A C 1
ATOM 1976 O O . ASN A 1 246 ? -18.129 10.837 23.926 1.00 85.44 246 ASN A O 1
ATOM 1980 N N . GLU A 1 247 ? -19.571 11.270 22.262 1.00 84.00 247 GLU A N 1
ATOM 1981 C CA . GLU A 1 247 ? -20.734 11.530 23.122 1.00 84.00 247 GLU A CA 1
ATOM 1982 C C . GLU A 1 247 ? -21.381 10.239 23.642 1.00 84.00 247 GLU A C 1
ATOM 1984 O O . GLU A 1 247 ? -21.963 10.249 24.723 1.00 84.00 247 GLU A O 1
ATOM 1989 N N . SER A 1 248 ? -21.282 9.140 22.887 1.00 73.56 248 SER A N 1
ATOM 1990 C CA . SER A 1 248 ? -21.866 7.851 23.271 1.00 73.56 248 SER A CA 1
ATOM 1991 C C . SER A 1 248 ? -20.983 7.085 24.256 1.00 73.56 248 SER A C 1
ATOM 1993 O O . SER A 1 248 ? -21.506 6.499 25.197 1.00 73.56 248 SER A O 1
ATOM 1995 N N . GLU A 1 249 ? -19.663 7.050 24.033 1.00 70.75 249 GLU A N 1
ATOM 1996 C CA . GLU A 1 249 ? -18.746 6.242 24.842 1.00 70.75 249 GLU A CA 1
ATOM 1997 C C . GLU A 1 249 ? -17.289 6.708 24.720 1.00 70.75 249 GLU A C 1
ATOM 1999 O O . GLU A 1 249 ? -16.805 7.041 23.635 1.00 70.75 249 GLU A O 1
ATOM 2004 N N . ALA A 1 250 ? -16.567 6.708 25.841 1.00 68.62 250 ALA A N 1
ATOM 2005 C CA . ALA A 1 250 ? -15.161 7.087 25.890 1.00 68.62 250 ALA A CA 1
ATOM 2006 C C . ALA A 1 250 ? -14.258 5.876 25.609 1.00 68.62 250 ALA A C 1
ATOM 2008 O O . ALA A 1 250 ? -13.679 5.291 26.522 1.00 68.62 250 ALA A O 1
ATOM 2009 N N . VAL A 1 251 ? -14.109 5.512 24.335 1.00 76.69 251 VAL A N 1
ATOM 2010 C CA . VAL A 1 251 ? -13.084 4.546 23.909 1.00 76.69 251 VAL A CA 1
ATOM 2011 C C . VAL A 1 251 ? -11.726 5.248 23.864 1.00 76.69 251 VAL A C 1
ATOM 2013 O O . VAL A 1 251 ? -11.614 6.387 23.406 1.00 76.69 251 VAL A O 1
ATOM 2016 N N . ALA A 1 252 ? -10.673 4.585 24.347 1.00 81.50 252 ALA A N 1
ATOM 2017 C CA . ALA A 1 252 ? -9.319 5.119 24.229 1.00 81.50 252 ALA A CA 1
ATOM 2018 C C . ALA A 1 252 ? -8.914 5.273 22.750 1.00 81.50 252 ALA A C 1
ATOM 2020 O O . ALA A 1 252 ? -9.264 4.447 21.911 1.00 81.50 252 ALA A O 1
ATOM 2021 N N . ASP A 1 253 ? -8.127 6.311 22.442 1.00 85.75 253 ASP A N 1
ATOM 2022 C CA . ASP A 1 253 ? -7.612 6.553 21.087 1.00 85.75 253 ASP A CA 1
ATOM 2023 C C . ASP A 1 253 ? -6.929 5.295 20.526 1.00 85.75 253 ASP A C 1
ATOM 2025 O O . ASP A 1 253 ? -6.086 4.685 21.195 1.00 85.75 253 ASP A O 1
ATOM 2029 N N . TRP A 1 254 ? -7.250 4.940 19.276 1.00 89.94 254 TRP A N 1
ATOM 2030 C CA . TRP A 1 254 ? -6.757 3.717 18.638 1.00 89.94 254 TRP A CA 1
ATOM 2031 C C . TRP A 1 254 ? -5.235 3.533 18.725 1.00 89.94 254 TRP A C 1
ATOM 2033 O O . TRP A 1 254 ? -4.742 2.419 18.905 1.00 89.94 254 TRP A O 1
ATOM 2043 N N . LYS A 1 255 ? -4.443 4.610 18.625 1.00 86.50 255 LYS A N 1
ATOM 2044 C CA . LYS A 1 255 ? -2.977 4.492 18.718 1.00 86.50 255 LYS A CA 1
ATOM 2045 C C . LYS A 1 255 ? -2.531 4.104 20.117 1.00 86.50 255 LYS A C 1
ATOM 2047 O O . LYS A 1 255 ? -1.520 3.425 20.255 1.00 86.50 255 LYS A O 1
ATOM 2052 N N . THR A 1 256 ? -3.263 4.550 21.132 1.00 87.31 256 THR A N 1
ATOM 2053 C CA . THR A 1 256 ? -2.999 4.192 22.525 1.00 87.31 256 THR A CA 1
ATOM 2054 C C . THR A 1 256 ? -3.288 2.713 22.741 1.00 87.31 256 THR A C 1
ATOM 2056 O O . THR A 1 256 ? -2.424 2.014 23.262 1.00 87.31 256 THR A O 1
ATOM 2059 N N . LEU A 1 257 ? -4.423 2.217 22.233 1.00 88.19 257 LEU A N 1
ATOM 2060 C CA . LEU A 1 257 ? -4.771 0.791 22.273 1.00 88.19 257 LEU A CA 1
ATOM 2061 C C . LEU A 1 257 ? -3.696 -0.080 21.601 1.00 88.19 257 LEU A C 1
ATOM 2063 O O . LEU A 1 257 ? -3.290 -1.109 22.136 1.00 88.19 257 LEU A O 1
ATOM 2067 N N . MET A 1 258 ? -3.170 0.367 20.458 1.00 90.06 258 MET A N 1
ATOM 2068 C CA . MET A 1 258 ? -2.150 -0.368 19.705 1.00 90.06 258 MET A CA 1
ATOM 2069 C C . MET A 1 258 ? -0.770 -0.431 20.386 1.00 90.06 258 MET A C 1
ATOM 2071 O O . MET A 1 258 ? 0.037 -1.290 20.027 1.00 90.06 258 MET A O 1
ATOM 2075 N N . ASN A 1 259 ? -0.468 0.436 21.359 1.00 87.75 259 ASN A N 1
ATOM 2076 C CA . ASN A 1 259 ? 0.847 0.441 22.013 1.00 87.75 259 ASN A CA 1
ATOM 2077 C C . ASN A 1 259 ? 1.108 -0.855 22.790 1.00 87.75 259 ASN A C 1
ATOM 2079 O O . ASN A 1 259 ? 2.197 -1.429 22.673 1.00 87.75 259 ASN A O 1
ATOM 2083 N N . ASP A 1 260 ? 0.101 -1.335 23.517 1.00 87.38 260 ASP A N 1
ATOM 2084 C CA . ASP A 1 260 ? 0.185 -2.541 24.349 1.00 87.38 260 ASP A CA 1
ATOM 2085 C C . ASP A 1 260 ? -0.412 -3.777 23.666 1.00 87.38 260 ASP A C 1
ATOM 2087 O O . ASP A 1 260 ? -0.223 -4.905 24.129 1.00 87.38 260 ASP A O 1
ATOM 2091 N N . ALA A 1 261 ? -1.060 -3.576 22.516 1.00 92.19 261 ALA A N 1
ATOM 2092 C CA . ALA A 1 261 ? -1.638 -4.642 21.724 1.00 92.19 261 ALA A CA 1
ATOM 2093 C C . ALA A 1 261 ? -0.593 -5.679 21.279 1.00 92.19 261 ALA A C 1
ATOM 2095 O O . ALA A 1 261 ? 0.541 -5.353 20.887 1.00 92.19 261 ALA A O 1
ATOM 2096 N N . LYS A 1 262 ? -0.997 -6.952 21.301 1.00 95.19 262 LYS A N 1
ATOM 2097 C CA . LYS A 1 262 ? -0.193 -8.074 20.803 1.00 95.19 262 LYS A CA 1
ATOM 2098 C C . LYS A 1 262 ? -0.774 -8.559 19.474 1.00 95.19 262 LYS A C 1
ATOM 2100 O O . LYS A 1 262 ? -1.892 -9.071 19.468 1.00 95.19 262 LYS A O 1
ATOM 2105 N N . PRO A 1 263 ? -0.051 -8.416 18.349 1.00 96.56 263 PRO A N 1
ATOM 2106 C CA . PRO A 1 263 ? -0.546 -8.890 17.067 1.00 96.56 263 PRO A CA 1
ATOM 2107 C C . PRO A 1 263 ? -0.531 -10.422 17.007 1.00 96.56 263 PRO A C 1
ATOM 2109 O O . PRO A 1 263 ? 0.343 -11.088 17.581 1.00 96.56 263 PRO A O 1
ATOM 2112 N N . ARG A 1 264 ? -1.510 -10.963 16.288 1.00 96.12 264 ARG A N 1
ATOM 2113 C CA . ARG A 1 264 ? -1.727 -12.385 16.023 1.00 96.12 264 ARG A CA 1
ATOM 2114 C C . ARG A 1 264 ? -2.264 -12.569 14.604 1.00 96.12 264 ARG A C 1
ATOM 2116 O O . ARG A 1 264 ? -2.711 -11.616 13.962 1.00 96.12 264 ARG A O 1
ATOM 2123 N N . VAL A 1 265 ? -2.229 -13.808 14.135 1.00 95.00 265 VAL A N 1
ATOM 2124 C CA . VAL A 1 265 ? -2.939 -14.252 12.934 1.00 95.00 265 VAL A CA 1
ATOM 2125 C C . VAL A 1 265 ? -3.892 -15.376 13.322 1.00 95.00 265 VAL A C 1
ATOM 2127 O O . VAL A 1 265 ? -3.565 -16.175 14.200 1.00 95.00 265 VAL A O 1
ATOM 2130 N N . ASP A 1 266 ? -5.084 -15.403 12.730 1.00 91.69 266 ASP A N 1
ATOM 2131 C CA . ASP A 1 266 ? -6.013 -16.524 12.904 1.00 91.69 266 ASP A CA 1
ATOM 2132 C C . ASP A 1 266 ? -5.597 -17.736 12.046 1.00 91.69 266 ASP A C 1
ATOM 2134 O O . ASP A 1 266 ? -4.621 -17.686 11.295 1.00 91.69 266 ASP A O 1
ATOM 2138 N N . GLU A 1 267 ? -6.335 -18.844 12.146 1.00 88.38 267 GLU A N 1
ATOM 2139 C CA . GLU A 1 267 ? -6.065 -20.072 11.379 1.00 88.38 267 GLU A CA 1
ATOM 2140 C C . GLU A 1 267 ? -6.109 -19.864 9.855 1.00 88.38 267 GLU A C 1
ATOM 2142 O O . GLU A 1 267 ? -5.530 -20.644 9.100 1.00 88.38 267 GLU A O 1
ATOM 2147 N N . GLN A 1 268 ? -6.791 -18.814 9.386 1.00 88.19 268 GLN A N 1
ATOM 2148 C CA . GLN A 1 268 ? -6.860 -18.447 7.973 1.00 88.19 268 GLN A CA 1
ATOM 2149 C C . GLN A 1 268 ? -5.757 -17.450 7.570 1.00 88.19 268 GLN A C 1
ATOM 2151 O O . GLN A 1 268 ? -5.682 -17.051 6.408 1.00 88.19 268 GLN A O 1
ATOM 2156 N N . GLY A 1 269 ? -4.877 -17.069 8.501 1.00 89.31 269 GLY A N 1
ATOM 2157 C CA . GLY A 1 269 ? -3.803 -16.104 8.286 1.00 89.31 269 GLY A CA 1
ATOM 2158 C C . GLY A 1 269 ? -4.260 -14.645 8.340 1.00 89.31 269 GLY A C 1
ATOM 2159 O O . GLY A 1 269 ? -3.522 -13.766 7.888 1.00 89.31 269 GLY A O 1
ATOM 2160 N N . ARG A 1 270 ? -5.459 -14.359 8.865 1.00 94.19 270 ARG A N 1
ATOM 2161 C CA . ARG A 1 270 ? -5.985 -12.990 8.947 1.00 94.19 270 ARG A CA 1
ATOM 2162 C C . ARG A 1 270 ? -5.449 -12.278 10.184 1.00 94.19 270 ARG A C 1
ATOM 2164 O O . ARG A 1 270 ? -5.468 -12.857 11.272 1.00 94.19 270 ARG A O 1
ATOM 2171 N N . PRO A 1 271 ? -5.021 -11.012 10.061 1.00 96.25 271 PRO A N 1
ATOM 2172 C CA . PRO A 1 271 ? -4.477 -10.269 11.187 1.00 96.25 271 PRO A CA 1
ATOM 2173 C C . PRO A 1 271 ? -5.548 -9.904 12.214 1.00 96.25 271 PRO A C 1
ATOM 2175 O O . PRO A 1 271 ? -6.629 -9.415 11.868 1.00 96.25 271 PRO A O 1
ATOM 2178 N N . PHE A 1 272 ? -5.201 -10.046 13.488 1.00 96.00 272 PHE A N 1
ATOM 2179 C CA . PHE A 1 272 ? -5.938 -9.469 14.606 1.00 96.00 272 PHE A CA 1
ATOM 2180 C C . PHE A 1 272 ? -4.981 -9.048 15.723 1.00 96.00 272 PHE A C 1
ATOM 2182 O O . PHE A 1 272 ? -3.790 -9.366 15.694 1.00 96.00 272 PHE A O 1
ATOM 2189 N N . VAL A 1 273 ? -5.485 -8.299 16.697 1.00 95.38 273 VAL A N 1
ATOM 2190 C CA . VAL A 1 273 ? -4.722 -7.902 17.884 1.00 95.38 273 VAL A CA 1
ATOM 2191 C C . VAL A 1 273 ? -5.454 -8.288 19.157 1.00 95.38 273 VAL A C 1
ATOM 2193 O O . VAL A 1 273 ? -6.674 -8.213 19.225 1.00 95.38 273 VAL A O 1
ATOM 2196 N N . GLU A 1 274 ? -4.695 -8.684 20.169 1.00 94.50 274 GLU A N 1
ATOM 2197 C CA . GLU A 1 274 ? -5.164 -8.807 21.548 1.00 94.50 274 GLU A CA 1
ATOM 2198 C C . GLU A 1 274 ? -4.936 -7.464 22.248 1.00 94.50 274 GLU A C 1
ATOM 2200 O O . GLU A 1 274 ? -3.787 -7.024 22.369 1.00 94.50 274 GLU A O 1
ATOM 2205 N N . VAL A 1 275 ? -6.014 -6.811 22.681 1.00 91.56 275 VAL A N 1
ATOM 2206 C CA . VAL A 1 275 ? -5.988 -5.522 23.383 1.00 91.56 275 VAL A CA 1
ATOM 2207 C C . VAL A 1 275 ? -6.399 -5.744 24.835 1.00 91.56 275 VAL A C 1
ATOM 2209 O O . VAL A 1 275 ? -7.334 -6.491 25.103 1.00 91.56 275 VAL A O 1
ATOM 2212 N N . LEU A 1 276 ? -5.698 -5.112 25.776 1.00 87.88 276 LEU A N 1
ATOM 2213 C CA . LEU A 1 276 ? -6.051 -5.182 27.192 1.00 87.88 276 LEU A CA 1
ATOM 2214 C C . LEU A 1 276 ? -7.088 -4.099 27.514 1.00 87.88 276 LEU A C 1
ATOM 2216 O O . LEU A 1 276 ? -6.769 -2.912 27.464 1.00 87.88 276 LEU A O 1
ATOM 2220 N N . LEU A 1 277 ? -8.305 -4.509 27.860 1.00 83.94 277 LEU A N 1
ATOM 2221 C CA . LEU A 1 277 ? -9.394 -3.629 28.283 1.00 83.94 277 LEU A CA 1
ATOM 2222 C C . LEU A 1 277 ? -9.858 -4.072 29.665 1.00 83.94 277 LEU A C 1
ATOM 2224 O O . LEU A 1 277 ? -10.176 -5.236 29.863 1.00 83.94 277 LEU A O 1
ATOM 2228 N N . GLU A 1 278 ? -9.818 -3.161 30.638 1.00 82.94 278 GLU A N 1
ATOM 2229 C CA . GLU A 1 278 ? -10.261 -3.421 32.021 1.00 82.94 278 GLU A CA 1
ATOM 2230 C C . GLU A 1 278 ? -9.627 -4.664 32.689 1.00 82.94 278 GLU A C 1
ATOM 2232 O O . GLU A 1 278 ? -10.168 -5.235 33.629 1.00 82.94 278 GLU A O 1
ATOM 2237 N N . GLY A 1 279 ? -8.432 -5.066 32.239 1.00 81.25 279 GLY A N 1
ATOM 2238 C CA . GLY A 1 279 ? -7.720 -6.249 32.738 1.00 81.25 279 GLY A CA 1
ATOM 2239 C C . GLY A 1 279 ? -8.004 -7.541 31.965 1.00 81.25 279 GLY A C 1
ATOM 2240 O O . GLY A 1 279 ? -7.324 -8.540 32.204 1.00 81.25 279 GLY A O 1
ATOM 2241 N N . GLU A 1 280 ? -8.920 -7.517 30.998 1.00 86.19 280 GLU A N 1
ATOM 2242 C CA . GLU A 1 280 ? -9.230 -8.637 30.113 1.00 86.19 280 GLU A CA 1
ATOM 2243 C C . GLU A 1 280 ? -8.600 -8.462 28.727 1.00 86.19 280 GLU A C 1
ATOM 2245 O O . GLU A 1 280 ? -8.495 -7.362 28.182 1.00 86.19 280 GLU A O 1
ATOM 2250 N N . SER A 1 281 ? -8.139 -9.572 28.151 1.00 89.12 281 SER A N 1
ATOM 2251 C CA . SER A 1 281 ? -7.578 -9.592 26.802 1.00 89.12 281 SER A CA 1
ATOM 2252 C C . SER A 1 281 ? -8.701 -9.786 25.791 1.00 89.12 281 SER A C 1
ATOM 2254 O O . SER A 1 281 ? -9.224 -10.891 25.656 1.00 89.12 281 SER A O 1
ATOM 2256 N N . VAL A 1 282 ? -9.032 -8.736 25.047 1.00 91.00 282 VAL A N 1
ATOM 2257 C CA . VAL A 1 282 ? -10.098 -8.744 24.043 1.00 91.00 282 VAL A CA 1
ATOM 2258 C C . VAL A 1 282 ? -9.481 -8.823 22.641 1.00 91.00 282 VAL A C 1
ATOM 2260 O O . VAL A 1 282 ? -8.635 -7.989 22.297 1.00 91.00 282 VAL A O 1
ATOM 2263 N N . PRO A 1 283 ? -9.855 -9.813 21.811 1.00 93.75 283 PRO A N 1
ATOM 2264 C CA . PRO A 1 283 ? -9.425 -9.855 20.421 1.00 93.75 283 PRO A CA 1
ATOM 2265 C C . PRO A 1 283 ? -10.133 -8.760 19.612 1.00 93.75 283 PRO A C 1
ATOM 2267 O O . PRO A 1 283 ? -11.319 -8.500 19.807 1.00 93.75 283 PRO A O 1
ATOM 2270 N N . VAL A 1 284 ? -9.409 -8.136 18.681 1.00 93.56 284 VAL A N 1
ATOM 2271 C CA . VAL A 1 284 ? -9.924 -7.126 17.746 1.00 93.56 284 VAL A CA 1
ATOM 2272 C C . VAL A 1 284 ? -9.438 -7.451 16.340 1.00 93.56 284 VAL A C 1
ATOM 2274 O O . VAL A 1 284 ? -8.233 -7.488 16.070 1.00 93.56 284 VAL A O 1
ATOM 2277 N N . GLY A 1 285 ? -10.380 -7.704 15.433 1.00 95.06 285 GLY A N 1
ATOM 2278 C CA . GLY A 1 285 ? -10.082 -7.967 14.029 1.00 95.06 285 GLY A CA 1
ATOM 2279 C C . GLY A 1 285 ? -9.583 -6.706 13.321 1.00 95.06 285 GLY A C 1
ATOM 2280 O O . GLY A 1 285 ? -10.122 -5.619 13.519 1.00 95.06 285 GLY A O 1
ATOM 2281 N N . LEU A 1 286 ? -8.550 -6.840 12.486 1.00 95.25 286 LEU A N 1
ATOM 2282 C CA . LEU A 1 286 ? -7.891 -5.700 11.839 1.00 95.25 286 LEU A CA 1
ATOM 2283 C C . LEU A 1 286 ? -8.214 -5.543 10.354 1.00 95.25 286 LEU A C 1
ATOM 2285 O O . LEU A 1 286 ? -7.791 -4.559 9.748 1.00 95.25 286 LEU A O 1
ATOM 2289 N N . CYS A 1 287 ? -8.926 -6.488 9.746 1.00 94.00 287 CYS A N 1
ATOM 2290 C CA . CYS A 1 287 ? -9.267 -6.464 8.325 1.00 94.00 287 CYS A CA 1
ATOM 2291 C C . CYS A 1 287 ? -10.784 -6.520 8.130 1.00 94.00 287 CYS A C 1
ATOM 2293 O O . CYS A 1 287 ? -11.525 -6.910 9.031 1.00 94.00 287 CYS A O 1
ATOM 2295 N N . ARG A 1 288 ? -11.274 -6.153 6.941 1.00 89.06 288 ARG A N 1
ATOM 2296 C CA . ARG A 1 288 ? -12.726 -6.135 6.679 1.00 89.06 288 ARG A CA 1
ATOM 2297 C C . ARG A 1 288 ? -13.356 -7.521 6.844 1.00 89.06 288 ARG A C 1
ATOM 2299 O O . ARG A 1 288 ? -14.490 -7.619 7.297 1.00 89.06 288 ARG A O 1
ATOM 2306 N N . GLY A 1 289 ? -12.602 -8.584 6.550 1.00 86.00 289 GLY A N 1
ATOM 2307 C CA . GLY A 1 289 ? -13.061 -9.967 6.691 1.00 86.00 289 GLY A CA 1
ATOM 2308 C C . GLY A 1 289 ? -13.182 -10.482 8.132 1.00 86.00 289 GLY A C 1
ATOM 2309 O O . GLY A 1 289 ? -13.792 -11.533 8.335 1.00 86.00 289 GLY A O 1
ATOM 2310 N N . ASN A 1 290 ? -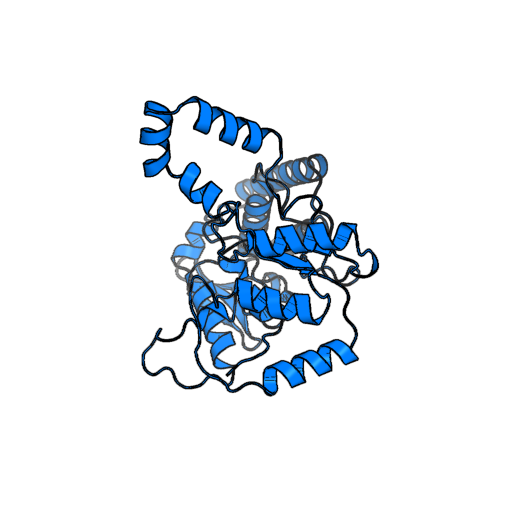12.608 -9.798 9.133 1.00 93.25 290 ASN A N 1
ATOM 2311 C CA . ASN A 1 290 ? -12.668 -10.247 10.531 1.00 93.25 290 ASN A CA 1
ATOM 2312 C C . ASN A 1 290 ? -12.988 -9.160 11.568 1.00 93.25 290 ASN A C 1
ATOM 2314 O O . ASN A 1 290 ? -13.257 -9.523 12.709 1.00 93.25 290 ASN A O 1
ATOM 2318 N N . ALA A 1 291 ? -13.017 -7.875 11.200 1.00 91.94 291 ALA A N 1
ATOM 2319 C CA . ALA A 1 291 ? -13.231 -6.772 12.134 1.00 91.94 291 ALA A CA 1
ATOM 2320 C C . ALA A 1 291 ? -14.524 -6.940 12.942 1.00 91.94 291 ALA A C 1
ATOM 2322 O O . ALA A 1 291 ? -14.463 -6.936 14.161 1.00 91.94 291 ALA A O 1
ATOM 2323 N N . LEU A 1 292 ? -15.669 -7.193 12.304 1.00 89.88 292 LEU A N 1
ATOM 2324 C CA . LEU A 1 292 ? -16.933 -7.408 13.028 1.00 89.88 292 LEU A CA 1
ATOM 2325 C C . LEU A 1 292 ? -17.065 -8.806 13.639 1.00 89.88 292 LEU A C 1
ATOM 2327 O O . LEU A 1 292 ? -17.722 -8.976 14.655 1.00 89.88 292 LEU A O 1
ATOM 2331 N N . ARG A 1 293 ? -16.456 -9.819 13.013 1.00 87.44 293 ARG A N 1
ATOM 2332 C CA . ARG A 1 293 ? -16.606 -11.223 13.428 1.00 87.44 293 ARG A CA 1
ATOM 2333 C C . ARG A 1 293 ? -15.820 -11.546 14.697 1.00 87.44 293 ARG A C 1
ATOM 2335 O O . ARG A 1 293 ? -16.251 -12.377 15.484 1.00 87.44 293 ARG A O 1
ATOM 2342 N N . LEU A 1 294 ? -14.622 -10.979 14.814 1.00 84.31 294 LEU A N 1
ATOM 2343 C CA . LEU A 1 294 ? -13.654 -11.339 15.847 1.00 84.31 294 LEU A CA 1
ATOM 2344 C C . LEU A 1 294 ? -13.590 -10.306 16.973 1.00 84.31 294 LEU A C 1
ATOM 2346 O O . LEU A 1 294 ? -13.172 -10.650 18.073 1.00 84.31 294 LEU A O 1
ATOM 2350 N N . SER A 1 295 ? -13.953 -9.050 16.706 1.00 79.94 295 SER A N 1
ATOM 2351 C CA . SER A 1 295 ? -13.864 -8.021 17.737 1.00 79.94 295 SER A CA 1
ATOM 2352 C C . SER A 1 295 ? -14.911 -8.256 18.811 1.00 79.94 295 SER A C 1
ATOM 2354 O O . SER A 1 295 ? -16.100 -8.302 18.511 1.00 79.94 295 SER A O 1
ATOM 2356 N N . GLY A 1 296 ? -14.465 -8.364 20.063 1.00 73.31 296 GLY A N 1
ATOM 2357 C CA . GLY A 1 296 ? -15.364 -8.546 21.208 1.00 73.31 296 GLY A CA 1
ATOM 2358 C C . GLY A 1 296 ? -16.267 -7.340 21.499 1.00 73.31 296 GLY A C 1
ATOM 2359 O O . GLY A 1 296 ? -17.191 -7.462 22.291 1.00 73.31 296 GLY A O 1
ATOM 2360 N N . SER A 1 297 ? -16.016 -6.192 20.863 1.00 85.00 297 SER A N 1
ATOM 2361 C CA . SER A 1 297 ? -16.774 -4.950 21.030 1.00 85.00 297 SER A CA 1
ATOM 2362 C C . SER A 1 297 ? -16.927 -4.236 19.673 1.00 85.00 297 SER A C 1
ATOM 2364 O O . SER A 1 297 ? -15.916 -3.968 19.005 1.00 85.00 297 SER A O 1
ATOM 2366 N N . PRO A 1 298 ? -18.164 -3.917 19.236 1.00 89.88 298 PRO A N 1
ATOM 2367 C CA . PRO A 1 298 ? -18.403 -3.110 18.040 1.00 89.88 298 PRO A CA 1
ATOM 2368 C C . PRO A 1 298 ? -17.778 -1.709 18.126 1.00 89.88 298 PRO A C 1
ATOM 2370 O O . PRO A 1 298 ? -17.386 -1.140 17.107 1.00 89.88 298 PRO A O 1
ATOM 2373 N N . GLU A 1 299 ? -17.621 -1.160 19.328 1.00 90.38 299 GLU A N 1
ATOM 2374 C CA . GLU A 1 299 ? -17.028 0.155 19.585 1.00 90.38 299 GLU A CA 1
ATOM 2375 C C . GLU A 1 299 ? -15.562 0.211 19.137 1.00 90.38 299 GLU A C 1
ATOM 2377 O O . GLU A 1 299 ? -15.130 1.202 18.543 1.00 90.38 299 GLU A O 1
ATOM 2382 N N . LEU A 1 300 ? -14.807 -0.874 19.344 1.00 91.50 300 LEU A N 1
ATOM 2383 C CA . LEU A 1 300 ? -13.422 -0.995 18.874 1.00 91.50 300 LEU A CA 1
ATOM 2384 C C . LEU A 1 300 ? -13.343 -0.993 17.343 1.00 91.50 300 LEU A C 1
ATOM 2386 O O . LEU A 1 300 ? -12.419 -0.415 16.768 1.00 91.50 300 LEU A O 1
ATOM 2390 N N . VAL A 1 301 ? -14.332 -1.592 16.672 1.00 93.50 301 VAL A N 1
ATOM 2391 C CA . VAL A 1 301 ? -14.426 -1.577 15.205 1.00 93.50 301 VAL A CA 1
ATOM 2392 C C . VAL A 1 301 ? -14.765 -0.178 14.698 1.00 93.50 301 VAL A C 1
ATOM 2394 O O . VAL A 1 301 ? -14.157 0.280 13.728 1.00 93.50 301 VAL A O 1
ATOM 2397 N N . GLN A 1 302 ? -15.683 0.527 15.369 1.00 93.94 302 GLN A N 1
ATOM 2398 C CA . GLN A 1 302 ? -15.997 1.924 15.053 1.00 93.94 302 GLN A CA 1
ATOM 2399 C C . GLN A 1 302 ? -14.754 2.812 15.196 1.00 93.94 302 GLN A C 1
ATOM 2401 O O . GLN A 1 302 ? -14.461 3.604 14.298 1.00 93.94 302 GLN A O 1
ATOM 2406 N N . GLU A 1 303 ? -13.990 2.640 16.279 1.00 93.81 303 GLU A N 1
ATOM 2407 C CA . GLU A 1 303 ? -12.769 3.404 16.541 1.00 93.81 303 GLU A CA 1
ATOM 2408 C C . GLU A 1 303 ? -11.675 3.135 15.495 1.00 93.81 303 GLU A C 1
ATOM 2410 O O . GLU A 1 303 ? -11.076 4.080 14.968 1.00 93.81 303 GLU A O 1
ATOM 2415 N N . LEU A 1 304 ? -11.465 1.870 15.113 1.00 94.50 304 LEU A N 1
ATOM 2416 C CA . LEU A 1 304 ? -10.566 1.492 14.019 1.00 94.50 304 LEU A CA 1
ATOM 2417 C C . LEU A 1 304 ? -10.986 2.132 12.684 1.00 94.50 304 LEU A C 1
ATOM 2419 O O . LEU A 1 304 ? -10.155 2.739 11.997 1.00 94.50 304 LEU A O 1
ATOM 2423 N N . ALA A 1 305 ? -12.263 2.008 12.310 1.00 95.06 305 ALA A N 1
ATOM 2424 C CA . ALA A 1 305 ? -12.784 2.508 11.039 1.00 95.06 305 ALA A CA 1
ATOM 2425 C C . ALA A 1 305 ? -12.692 4.040 10.949 1.00 95.06 305 ALA A C 1
ATOM 2427 O O . ALA A 1 305 ? -12.192 4.578 9.956 1.00 95.06 305 ALA A O 1
ATOM 2428 N N . LEU A 1 306 ? -13.095 4.751 12.006 1.00 94.75 306 LEU A N 1
ATOM 2429 C CA . LEU A 1 306 ? -13.006 6.209 12.064 1.00 94.75 306 LEU A CA 1
ATOM 2430 C C . LEU A 1 306 ? -11.557 6.694 12.058 1.00 94.75 306 LEU A C 1
ATOM 2432 O O . LEU A 1 306 ? -11.222 7.603 11.296 1.00 94.75 306 LEU A O 1
ATOM 2436 N N . THR A 1 307 ? -10.669 6.052 12.822 1.00 94.00 307 THR A N 1
ATOM 2437 C CA . THR A 1 307 ? -9.243 6.406 12.823 1.00 94.00 307 THR A CA 1
ATOM 2438 C C . THR A 1 307 ? -8.615 6.224 11.444 1.00 94.00 307 THR A C 1
ATOM 2440 O O . THR A 1 307 ? -7.848 7.079 10.987 1.00 94.00 307 THR A O 1
ATOM 2443 N N . ARG A 1 308 ? -8.953 5.145 10.732 1.00 93.44 308 ARG A N 1
ATOM 2444 C CA . ARG A 1 308 ? -8.511 4.944 9.348 1.00 93.44 308 ARG A CA 1
ATOM 2445 C C . ARG A 1 308 ? -9.016 6.052 8.421 1.00 93.44 308 ARG A C 1
ATOM 2447 O O . ARG A 1 308 ? -8.202 6.647 7.710 1.00 93.44 308 ARG A O 1
ATOM 2454 N N . LEU A 1 309 ? -10.319 6.340 8.444 1.00 93.94 309 LEU A N 1
ATOM 2455 C CA . LEU A 1 309 ? -10.943 7.368 7.605 1.00 93.94 309 LEU A CA 1
ATOM 2456 C C . LEU A 1 309 ? -10.297 8.742 7.829 1.00 93.94 309 LEU A C 1
ATOM 2458 O O . LEU A 1 309 ? -9.916 9.417 6.871 1.00 93.94 309 LEU A O 1
ATOM 2462 N N . GLU A 1 310 ? -10.076 9.131 9.085 1.00 92.12 310 GLU A N 1
ATOM 2463 C CA . GLU A 1 310 ? -9.386 10.377 9.423 1.00 92.12 310 GLU A CA 1
ATOM 2464 C C . GLU A 1 310 ? -7.952 10.414 8.884 1.00 92.12 310 GLU A C 1
ATOM 2466 O O . GLU A 1 310 ? -7.512 11.433 8.345 1.00 92.12 310 GLU A O 1
ATOM 2471 N N . LEU A 1 311 ? -7.199 9.316 9.008 1.00 89.56 311 LEU A N 1
ATOM 2472 C CA . LEU A 1 311 ? -5.809 9.245 8.547 1.00 89.56 311 LEU A CA 1
ATOM 2473 C C . LEU A 1 311 ? -5.663 9.314 7.024 1.00 89.56 311 LEU A C 1
ATOM 2475 O O . LEU A 1 311 ? -4.608 9.754 6.544 1.00 89.56 311 LEU A O 1
ATOM 2479 N N . GLU A 1 312 ? -6.668 8.871 6.273 1.00 89.88 312 GLU A N 1
ATOM 2480 C CA . GLU A 1 312 ? -6.684 8.944 4.810 1.00 89.88 312 GLU A CA 1
ATOM 2481 C C . GLU A 1 312 ? -7.204 10.294 4.299 1.00 89.88 312 GLU A C 1
ATOM 2483 O O . GLU A 1 312 ? -6.639 10.865 3.358 1.00 89.88 312 GLU A O 1
ATOM 2488 N N . LEU A 1 313 ? -8.205 10.872 4.968 1.00 90.00 313 LEU A N 1
ATOM 2489 C CA . LEU A 1 313 ? -8.812 12.136 4.557 1.00 90.00 313 LEU A CA 1
ATOM 2490 C C . LEU A 1 313 ? -7.968 13.366 4.925 1.00 90.00 313 LEU A C 1
ATOM 2492 O O . LEU A 1 313 ? -7.772 14.234 4.081 1.00 90.00 313 LEU A O 1
ATOM 2496 N N . LYS A 1 314 ? -7.339 13.399 6.111 1.00 79.12 314 LYS A N 1
ATOM 2497 C CA . LYS A 1 314 ? -6.642 14.576 6.695 1.00 79.12 314 LYS A CA 1
ATOM 2498 C C . LYS A 1 314 ? -5.454 15.133 5.884 1.00 79.12 314 LYS A C 1
ATOM 2500 O O . LYS A 1 314 ? -4.821 16.119 6.275 1.00 79.12 314 LYS A O 1
ATOM 2505 N N . SER A 1 315 ? -5.077 14.520 4.762 1.00 66.62 315 SER A N 1
ATOM 2506 C CA . SER A 1 315 ? -3.918 14.942 3.973 1.00 66.62 315 SER A CA 1
ATOM 2507 C C . SER A 1 315 ? -4.233 16.100 3.017 1.00 66.62 315 SER A C 1
ATOM 2509 O O . SER A 1 315 ? -4.944 15.928 2.033 1.00 66.62 315 SER A O 1
ATOM 2511 N N . LYS A 1 316 ? -3.546 17.244 3.180 1.00 58.59 316 LYS A N 1
ATOM 2512 C CA . LYS A 1 316 ? -3.537 18.371 2.209 1.00 58.59 316 LYS A CA 1
ATOM 2513 C C . LYS A 1 316 ? -2.912 18.032 0.836 1.00 58.59 316 LYS A C 1
ATOM 2515 O O . LYS A 1 316 ? -2.678 18.917 0.016 1.00 58.59 316 LYS A O 1
ATOM 2520 N N . LYS A 1 317 ? -2.543 16.772 0.597 1.00 64.81 317 LYS A N 1
ATOM 2521 C CA . LYS A 1 317 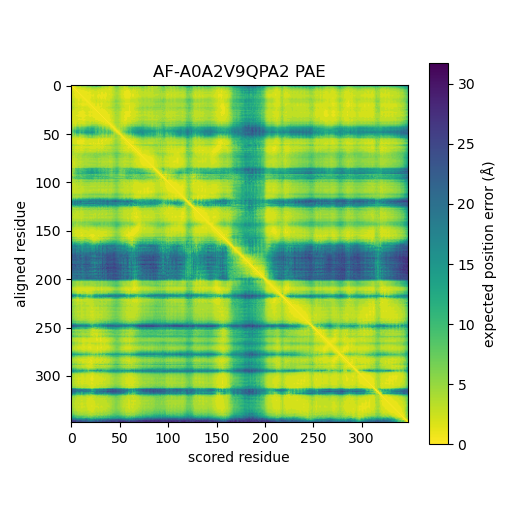? -1.906 16.277 -0.636 1.00 64.81 317 LYS A CA 1
ATOM 2522 C C . LYS A 1 317 ? -2.971 15.700 -1.585 1.00 64.81 317 LYS A C 1
ATOM 2524 O O . LYS A 1 317 ? -4.098 15.463 -1.150 1.00 64.81 317 LYS A O 1
ATOM 2529 N N . PRO A 1 318 ? -2.666 15.471 -2.879 1.00 62.47 318 PRO A N 1
ATOM 2530 C CA . PRO A 1 318 ? -3.584 14.753 -3.770 1.00 62.47 318 PRO A CA 1
ATOM 2531 C C . PRO A 1 318 ? -4.047 13.440 -3.131 1.00 62.47 318 PRO A C 1
ATOM 2533 O O . PRO A 1 318 ? -3.247 12.782 -2.456 1.00 62.47 318 PRO A O 1
ATOM 2536 N N . SER A 1 319 ? -5.335 13.118 -3.303 1.00 65.88 319 SER A N 1
ATOM 2537 C CA . SER A 1 319 ? -5.956 11.971 -2.638 1.00 65.88 319 SER A CA 1
ATOM 2538 C C . SER A 1 319 ? -5.237 10.704 -3.024 1.00 65.88 319 SER A C 1
ATOM 2540 O O . SER A 1 319 ? -4.969 10.476 -4.200 1.00 65.88 319 SER A O 1
ATOM 2542 N N . ARG A 1 320 ? -4.880 9.926 -2.006 1.00 82.88 320 ARG A N 1
ATOM 2543 C CA . ARG A 1 320 ? -4.333 8.583 -2.168 1.00 82.88 320 ARG A CA 1
ATOM 2544 C C . ARG A 1 320 ? -5.392 7.533 -1.860 1.00 82.88 320 ARG A C 1
ATOM 2546 O O . ARG A 1 320 ? -5.035 6.385 -1.727 1.00 82.88 320 ARG A O 1
ATOM 2553 N N . ILE A 1 321 ? -6.652 7.930 -1.752 1.00 89.69 321 ILE A N 1
ATOM 2554 C CA . ILE A 1 321 ? -7.776 7.041 -1.490 1.00 89.69 321 ILE A CA 1
ATOM 2555 C C . ILE A 1 321 ? -8.833 7.249 -2.581 1.00 89.69 321 ILE A C 1
ATOM 2557 O O . ILE A 1 321 ? -8.990 8.371 -3.099 1.00 89.69 321 ILE A O 1
ATOM 2561 N N . SER A 1 322 ? -9.484 6.154 -2.968 1.00 92.19 322 SER A N 1
ATOM 2562 C CA . SER A 1 322 ? -10.595 6.106 -3.920 1.00 92.19 322 SER A CA 1
ATOM 2563 C C . SER A 1 322 ? -11.933 6.373 -3.216 1.00 92.19 322 SER A C 1
ATOM 2565 O O . SER A 1 322 ? -12.038 6.338 -1.991 1.00 92.19 322 SER A O 1
ATOM 2567 N N . GLU A 1 323 ? -12.988 6.631 -3.987 1.00 92.75 323 GLU A N 1
ATOM 2568 C CA . GLU A 1 323 ? -14.346 6.711 -3.433 1.00 92.75 323 GLU A CA 1
ATOM 2569 C C . GLU A 1 323 ? -14.864 5.349 -2.957 1.00 92.75 323 GLU A C 1
ATOM 2571 O O . GLU A 1 323 ? -15.545 5.272 -1.935 1.00 92.75 323 GLU A O 1
ATOM 2576 N N . LEU A 1 324 ? -14.523 4.276 -3.676 1.00 92.81 324 LEU A N 1
ATOM 2577 C CA . LEU A 1 324 ? -14.921 2.915 -3.325 1.00 92.81 324 LEU A CA 1
ATOM 2578 C C . LEU A 1 324 ? -14.360 2.505 -1.959 1.00 92.81 324 LEU A C 1
ATOM 2580 O O . LEU A 1 324 ? -15.110 2.031 -1.111 1.00 92.81 324 LEU A O 1
ATOM 2584 N N . GLU A 1 325 ? -13.076 2.761 -1.712 1.00 91.94 325 GLU A N 1
ATOM 2585 C CA . GLU A 1 325 ? -12.421 2.439 -0.446 1.00 91.94 325 GLU A CA 1
ATOM 2586 C C . GLU A 1 325 ? -13.056 3.191 0.731 1.00 91.94 325 GLU A C 1
ATOM 2588 O O . GLU A 1 325 ? -13.321 2.581 1.767 1.00 91.94 325 GLU A O 1
ATOM 2593 N N . ILE A 1 326 ? -13.404 4.475 0.552 1.00 93.69 326 ILE A N 1
ATOM 2594 C CA . ILE A 1 326 ? -14.161 5.229 1.565 1.00 93.69 326 ILE A CA 1
ATOM 2595 C C . ILE A 1 326 ? -15.533 4.615 1.806 1.00 93.69 326 ILE A C 1
ATOM 2597 O O . ILE A 1 326 ? -15.934 4.485 2.957 1.00 93.69 326 ILE A O 1
ATOM 2601 N N . LYS A 1 327 ? -16.269 4.250 0.753 1.00 94.38 327 LYS A N 1
ATOM 2602 C CA . LYS A 1 327 ? -17.596 3.637 0.907 1.00 94.38 327 LYS A CA 1
ATOM 2603 C C . LYS A 1 327 ? -17.514 2.314 1.662 1.00 94.38 327 LYS A C 1
ATOM 2605 O O . LYS A 1 327 ? -18.355 2.070 2.520 1.00 94.38 327 LYS A O 1
ATOM 2610 N N . CYS A 1 328 ? -16.495 1.499 1.395 1.00 93.31 328 CYS A N 1
ATOM 2611 C CA . CYS A 1 328 ? -16.249 0.263 2.135 1.00 93.31 328 CYS A CA 1
ATOM 2612 C C . CYS A 1 328 ? -15.934 0.529 3.615 1.00 93.31 328 CYS A C 1
ATOM 2614 O O . CYS A 1 328 ? -16.479 -0.147 4.484 1.00 93.31 328 CYS A O 1
ATOM 2616 N N . ASP A 1 329 ? -15.089 1.519 3.915 1.00 94.19 329 ASP A N 1
ATOM 2617 C CA . ASP A 1 329 ? -14.751 1.893 5.297 1.00 94.19 329 ASP A CA 1
ATOM 2618 C C . ASP A 1 329 ? -15.942 2.510 6.042 1.00 94.19 329 ASP A C 1
ATOM 2620 O O . ASP A 1 329 ? -16.167 2.223 7.216 1.00 94.19 329 ASP A O 1
ATOM 2624 N N . TRP A 1 330 ? -16.744 3.319 5.349 1.00 95.69 330 TRP A N 1
ATOM 2625 C CA . TRP A 1 330 ? -17.968 3.901 5.889 1.00 95.69 330 TRP A CA 1
ATOM 2626 C C . TRP A 1 330 ? -19.030 2.839 6.165 1.00 95.69 330 TRP A C 1
ATOM 2628 O O . TRP A 1 330 ? -19.683 2.882 7.203 1.00 95.69 330 TRP A O 1
ATOM 2638 N N . LYS A 1 331 ? -19.173 1.855 5.270 1.00 95.25 331 LYS A N 1
ATOM 2639 C CA . LYS A 1 331 ? -20.062 0.716 5.488 1.00 95.25 331 LYS A CA 1
ATOM 2640 C C . LYS A 1 331 ? -19.646 -0.083 6.721 1.00 95.25 331 LYS A C 1
ATOM 2642 O O . LYS A 1 331 ? -20.490 -0.353 7.559 1.00 95.25 331 LYS A O 1
ATOM 2647 N N . LEU A 1 332 ? -18.354 -0.380 6.881 1.00 95.06 332 LEU A N 1
ATOM 2648 C CA . LEU A 1 332 ? -17.860 -1.063 8.080 1.00 95.06 332 LEU A CA 1
ATOM 2649 C C . LEU A 1 332 ? -18.191 -0.287 9.366 1.00 95.06 332 LEU A C 1
ATOM 2651 O O . LEU A 1 332 ? -18.560 -0.888 10.371 1.00 95.06 332 LEU A O 1
ATOM 2655 N N . LEU A 1 333 ? -18.079 1.045 9.332 1.00 95.56 333 LEU A N 1
ATOM 2656 C CA . LEU A 1 333 ? -18.474 1.903 10.449 1.00 95.56 333 LEU A CA 1
ATOM 2657 C C . LEU A 1 333 ? -19.984 1.829 10.737 1.00 95.56 333 LEU A C 1
ATOM 2659 O O . LEU A 1 333 ? -20.370 1.819 11.903 1.00 95.56 333 LEU A O 1
ATOM 2663 N N . GLN A 1 334 ? -20.828 1.802 9.702 1.00 94.88 334 GLN A N 1
ATOM 2664 C CA . GLN A 1 334 ? -22.282 1.656 9.848 1.00 94.88 334 GLN A CA 1
ATOM 2665 C C . GLN A 1 334 ? -22.645 0.284 10.418 1.00 94.88 334 GLN A C 1
ATOM 2667 O O . GLN A 1 334 ? -23.301 0.224 11.450 1.00 94.88 334 GLN A O 1
ATOM 2672 N N . ASP A 1 335 ? -22.112 -0.791 9.840 1.00 94.81 335 ASP A N 1
ATOM 2673 C CA . ASP A 1 335 ? -22.344 -2.159 10.305 1.00 94.81 335 ASP A CA 1
ATOM 2674 C C . ASP A 1 335 ? -21.918 -2.327 11.786 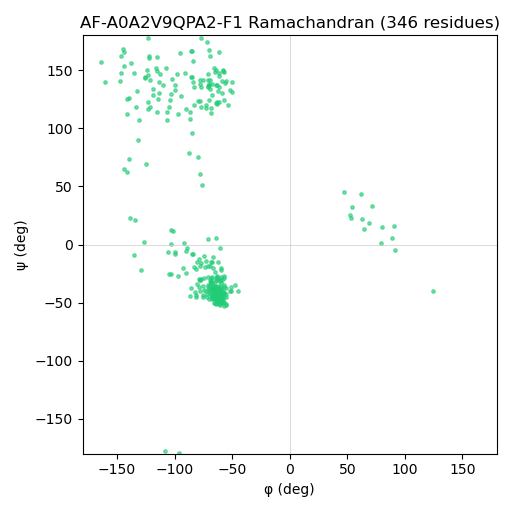1.00 94.81 335 ASP A C 1
ATOM 2676 O O . ASP A 1 335 ? -22.587 -3.005 12.566 1.00 94.81 335 ASP A O 1
ATOM 2680 N N . ALA A 1 336 ? -20.835 -1.662 12.215 1.00 93.62 336 ALA A N 1
ATOM 2681 C CA . ALA A 1 336 ? -20.394 -1.653 13.613 1.00 93.62 336 ALA A CA 1
ATOM 2682 C C . ALA A 1 336 ? -21.310 -0.841 14.551 1.00 93.62 336 ALA A C 1
ATOM 2684 O O . ALA A 1 336 ? -21.377 -1.125 15.748 1.00 93.62 336 ALA A O 1
ATOM 2685 N N . ARG A 1 337 ? -22.008 0.179 14.042 1.00 92.44 337 ARG A N 1
ATOM 2686 C CA . ARG A 1 337 ? -23.013 0.930 14.812 1.00 92.44 337 ARG A CA 1
ATOM 2687 C C . ARG A 1 337 ? -24.292 0.133 14.973 1.00 92.44 337 ARG A C 1
ATOM 2689 O O . ARG A 1 337 ? -24.785 0.032 16.090 1.00 92.44 337 ARG A O 1
ATOM 2696 N N . ASP A 1 338 ? -24.753 -0.484 13.894 1.00 92.56 338 ASP A N 1
ATOM 2697 C CA . ASP A 1 338 ? -25.947 -1.324 13.901 1.00 92.56 338 ASP A CA 1
ATOM 2698 C C . ASP A 1 338 ? -25.755 -2.516 14.856 1.00 92.56 338 ASP A C 1
ATOM 2700 O O . ASP A 1 338 ? -26.631 -2.824 15.661 1.00 92.56 338 ASP A O 1
ATOM 2704 N N . ALA A 1 339 ? -24.563 -3.131 14.855 1.00 90.56 339 ALA A N 1
ATOM 2705 C CA . ALA A 1 339 ? -24.210 -4.193 15.799 1.00 90.56 339 ALA A CA 1
ATOM 2706 C C . ALA A 1 339 ? -24.235 -3.728 17.267 1.00 90.56 339 ALA A C 1
ATOM 2708 O O . ALA A 1 339 ? -24.686 -4.472 18.138 1.00 90.56 339 ALA A O 1
ATOM 2709 N N . ARG A 1 340 ? -23.789 -2.495 17.550 1.00 89.31 340 ARG A N 1
ATOM 2710 C CA . ARG A 1 340 ? -23.884 -1.900 18.892 1.00 89.31 340 ARG A CA 1
ATOM 2711 C C . ARG A 1 340 ? -25.334 -1.666 19.300 1.00 89.31 340 ARG A C 1
ATOM 2713 O O . ARG A 1 340 ? -25.720 -1.999 20.415 1.00 89.31 340 ARG A O 1
ATOM 2720 N N . GLU A 1 341 ? -26.138 -1.082 18.418 1.00 88.12 341 GLU A N 1
ATOM 2721 C CA . GLU A 1 341 ? -27.551 -0.808 18.699 1.00 88.12 341 GLU A CA 1
ATOM 2722 C C . GLU A 1 341 ? -28.334 -2.099 18.964 1.00 88.12 341 GLU A C 1
ATOM 2724 O O . GLU A 1 341 ? -29.125 -2.145 19.906 1.00 88.12 341 GLU A O 1
ATOM 2729 N N . ALA A 1 342 ? -28.050 -3.165 18.210 1.00 87.94 342 ALA A N 1
ATOM 2730 C CA . ALA A 1 342 ? -28.613 -4.492 18.447 1.00 87.94 342 ALA A CA 1
ATOM 2731 C C . ALA A 1 342 ? -28.164 -5.102 19.789 1.00 87.94 342 ALA A C 1
ATOM 2733 O O . ALA A 1 342 ? -28.961 -5.752 20.460 1.00 87.94 342 ALA A O 1
ATOM 2734 N N . ALA A 1 343 ? -26.915 -4.875 20.212 1.00 85.06 343 ALA A N 1
ATOM 2735 C CA . ALA A 1 343 ? -26.423 -5.329 21.515 1.00 85.06 343 ALA A CA 1
ATOM 2736 C C . ALA A 1 343 ? -27.064 -4.570 22.694 1.00 85.06 343 ALA A C 1
ATOM 2738 O O . ALA A 1 343 ? -27.261 -5.148 23.761 1.00 85.06 343 ALA A O 1
ATOM 2739 N N . LEU A 1 344 ? -27.410 -3.292 22.501 1.00 83.19 344 LEU A N 1
ATOM 2740 C CA . LEU A 1 344 ? -28.096 -2.464 23.502 1.00 83.19 344 LEU A CA 1
ATOM 2741 C C . LEU A 1 344 ? -29.603 -2.749 23.581 1.00 83.19 344 LEU A C 1
ATOM 2743 O O . LEU A 1 344 ? -30.192 -2.605 24.651 1.00 83.19 344 LEU A O 1
ATOM 2747 N N . ASN A 1 345 ? -30.216 -3.161 22.469 1.00 82.31 345 ASN A N 1
ATOM 2748 C CA . ASN A 1 345 ? -31.641 -3.474 22.362 1.00 82.31 345 ASN A CA 1
ATOM 2749 C C . ASN A 1 345 ? -31.851 -4.903 21.822 1.00 82.31 345 ASN A C 1
ATOM 2751 O O . ASN A 1 345 ? -32.316 -5.054 20.689 1.00 82.31 345 ASN A O 1
ATOM 2755 N N . PRO A 1 346 ? -31.520 -5.958 22.590 1.00 71.56 346 PRO A N 1
ATOM 2756 C CA . PRO A 1 346 ? -31.815 -7.319 22.161 1.00 71.56 346 PRO A CA 1
ATOM 2757 C C . PRO A 1 346 ? -33.337 -7.475 22.010 1.00 71.56 346 PRO A C 1
ATOM 2759 O O . PRO A 1 346 ? -34.077 -7.205 22.958 1.00 71.56 346 PRO A O 1
ATOM 2762 N N . GLU A 1 347 ? -33.814 -7.856 20.818 1.00 65.25 347 GLU A N 1
ATOM 2763 C CA . GLU A 1 347 ? -35.234 -8.180 20.632 1.00 65.25 347 GLU A CA 1
ATOM 2764 C C . GLU A 1 347 ? -35.652 -9.286 21.630 1.00 65.25 347 GLU A C 1
ATOM 2766 O O . GLU A 1 347 ? -34.857 -10.198 21.881 1.00 65.25 347 GLU A O 1
ATOM 2771 N N . PRO A 1 348 ? -36.849 -9.176 22.242 1.00 54.66 348 PRO A N 1
ATOM 2772 C CA . PRO A 1 348 ? -37.289 -10.022 23.355 1.00 54.66 348 PRO A CA 1
ATOM 2773 C C . PRO A 1 348 ? -37.554 -11.489 23.001 1.00 54.66 348 PRO A C 1
ATOM 2775 O O . PRO A 1 348 ? -37.986 -11.776 21.860 1.00 54.66 348 PRO A O 1
#

Foldseek 3Di:
DDDDQDPQFLAALADALQLRFLADAPQQLVVSLVVSLVPDPDDDDPDPPPDPSSNSGNNLQVAKDKDKAWDDDPVLVVVVVVVVVVDDPDDDDDQFARHPQVVVVVVVCSRPNPQADADCPQAVNGRDPQRRLVSNVVSCVVPVNRVIAMAMEHRRHHDDYDDDDDHPVRCQCVPPVNVVVCCVPPVVVNVVVVVCVVVPVDDDSPVQHWAQASPDPPPNRTAHFDDPVRLVVLVVVLVVLVVVLVVVDDDPQLSVQVVPWRWDADPSRRIWTFGQDPNDTFIAGRGNVPRVPRGPALSSQLNSLSVSSCRQSVDPDGHNDHPVRNVSSVVSNVVSVVVVVCVVPPDD

Mean predicted aligned error: 7.82 Å

Sequence (348 aa):
DWIAIPLIPYLYAVRNPEDVPLYADAKLVALLREEYLKSLPLPEEKHPGDEPRNELAGSAYNRTLYGFRFATRPEQDDALIRWLNSAPNTETYQLLKRNCADFVKQIVNFYYPKAVHRSIIADLGVMTPKQAAKSLVHSSKHRPQMQLTTFIIPQVPGLKRSKPVHGVLESLVLAKKYVTPVLLFHPFVVGTVEAAYWAGWRFNPAKGAYIFDVNAHDSGMLERPLTAEQRKSYEDLVTVARKAQNESEAVADWKTLMNDAKPRVDEQGRPFVEVLLEGESVPVGLCRGNALRLSGSPELVQELALTRLELELKSKKPSRISELEIKCDWKLLQDARDAREAALNPEP

Radius of gyration: 23.38 Å; Cα contacts (8 Å, |Δi|>4): 468; chains: 1; bounding box: 66×55×62 Å